Protein AF-A0A1Y2B7P3-F1 (afdb_monomer)

Foldseek 3Di:
DPVVLVVVLVVLCVVVQFDAPLPDDAFFWTKHKWFFLDWDAWDADPVRWIKIWTWTDFPNDPAIEIEIETGNDSVQPDRDRDGLKMKIKGGWHWHDDPNDIYTYDDPPIHMDIWDDDPPDTPPPPDPSVVSRVSNSVVLVCVVVVVDPDDCVRSPRPDQAADALQRPDDAFDWHKYKWFFAAWDDDPPQLKIKTWTALLDAHPFAAQDPCPVPPQCVLCNRRTAIEIEHDCLSVQPVVVVPVPPADHPVPRHGGWIKIKGTWGKHWDAHPVRGIHIHTYAAQADDPPGDHIDMHTDDCPDPSNVSSVVSCVVSQWDDDPPDSGIDRDPPPPPPDDDDPDDPDD

pLDDT: mean 77.3, std 18.5, range [30.27, 98.25]

Nearest PDB structures (foldseek):
  8sh1-assembly1_A  TM=5.732E-01  e=1.413E-20  Homo sapiens
  1xjv-assembly1_A  TM=5.770E-01  e=2.357E-20  Homo sapiens
  3kjo-assembly1_A  TM=5.726E-01  e=6.562E-20  Homo sapiens
  3kjp-assembly1_A  TM=5.692E-01  e=6.946E-20  Homo sapiens
  8sok-assembly1_D  TM=5.633E-01  e=2.428E-19  Homo sapiens

InterPro domains:
  IPR011564 Telomeric single stranded DNA binding POT1/Cdc13 [PF02765] (19-114)
  IPR012340 Nucleic acid-binding, OB-fold [G3DSA:2.40.50.140] (17-146)
  IPR012340 Nucleic acid-binding, OB-fold [G3DSA:2.40.50.140] (158-313)
  IPR012340 Nucleic acid-binding, OB-fold [SSF50249] (17-139)
  IPR028389 Protection of telomeres protein 1 [PTHR14513] (19-314)
  IPR032042 Protection of telomeres protein 1, ssDNA-binding domain [PF16686] (173-312)

Radius of gyration: 24.94 Å; Cα contacts (8 Å, |Δi|>4): 662; chains: 1; bounding box: 88×46×65 Å

Secondary structure (DSSP, 8-state):
--HHHHHHHHHHHHHTT---GGG--TT-EEEEEEEEEEEPPPEE-TTS-EEEEEEEE-TT-SS-EEEEEEESSGGGS-S---TT-EEEEEEEEEEEETTEEEEE--TT-EEEEE-EETTEETTTT-TTHHHHHHHHHHHHHHHTT-S---TTTTS-----B--GGG--STT-EEEEEEEEEEEEE-TTT--EEEEEE-S---SSB----GGG-TTTTTTGGGEEEEEE-GGGG-HHHHHHSSS-PPPGGG--TT-EEEEEEEEEEEEE-TT--EEEEEEE-S--STTPPPPEEEE--TTSHHHHHHHHHHHHTTEEE-TT-S-EEE-----------------

Solvent-accessible surface area (backbone atoms only — not comparable to full-atom values): 19746 Å² total; per-residue (Å²): 113,68,62,68,60,38,52,50,49,51,54,42,28,57,77,66,67,31,51,60,68,68,73,66,55,76,78,38,68,39,25,33,65,32,30,32,61,44,62,51,76,58,44,70,42,97,86,62,32,25,32,35,42,38,29,33,40,50,87,59,42,89,62,72,41,39,32,42,39,58,29,84,46,65,87,77,43,75,80,77,71,58,64,63,36,28,35,39,38,34,49,30,34,27,37,78,54,96,93,36,69,28,36,36,47,42,99,75,37,46,79,47,81,49,62,82,58,90,95,54,60,89,50,81,88,43,89,58,34,65,52,47,49,50,52,43,53,53,53,52,40,47,73,73,61,76,46,82,57,79,60,72,78,75,43,64,78,79,68,46,70,44,57,55,43,66,56,83,61,60,73,43,70,29,26,36,68,32,31,28,69,40,76,44,80,44,84,93,73,70,32,43,36,34,34,28,29,45,61,32,64,40,76,53,55,35,64,69,64,79,89,79,31,95,69,36,75,95,49,47,67,27,29,43,46,34,37,40,26,59,71,76,61,42,53,67,66,50,62,71,42,90,54,92,64,90,47,72,89,71,66,46,66,68,37,34,36,40,39,34,45,29,36,31,33,79,41,62,34,99,87,62,51,69,18,56,34,33,35,32,42,40,61,75,59,103,84,40,72,49,21,49,74,44,82,52,58,81,84,37,71,68,47,50,53,34,51,50,39,34,47,75,71,35,42,46,81,47,94,88,45,103,50,69,46,75,58,85,78,76,80,72,76,83,78,90,84,85,83,88,87,88,132

Mean predicted aligned error: 14.38 Å

Organism: NCBI:txid329046

Sequence (343 aa):
MDTSVIDHFRSLSAVSHTTPIDTLVLNRFYSIFAVVRDDNVRGKSRKGDYMLTMVLLDPTAKVPLGVSMFAKTIERVPEELKAGTVIKLSNLKIQEFNGKLQGLSTFQTTIKQYYFTGSTIDQEGDQDFSLAKHLHSWYTARLSGNLQSDTTLMTKGRRNVWTISQLKSARDCFDLYCQVMCVQQQDGLGGMVLLVSDFTSAAFSNGVSMRDESLLYSVAKDCLRVTIWDDNMDVENMLKTNEGGPTLAQIERGTYLFLRNLFSKDARDADGTATIEASLHSERGEKSMGGRWQILDRDHIEVKKIRRRMEEQGLTINKDSTNLTGSTKNSYKGFNLLNFLKT

Structure (mmCIF, N/CA/C/O backbone):
data_AF-A0A1Y2B7P3-F1
#
_entry.id   AF-A0A1Y2B7P3-F1
#
loop_
_atom_site.group_PDB
_atom_site.id
_atom_site.type_symbol
_atom_site.label_atom_id
_atom_site.label_alt_id
_atom_site.label_comp_id
_atom_site.label_asym_id
_atom_site.label_entity_id
_atom_site.label_seq_id
_atom_site.pdbx_PDB_ins_code
_atom_site.Cartn_x
_atom_site.Cartn_y
_atom_site.Cartn_z
_atom_site.occupancy
_atom_site.B_iso_or_equiv
_atom_site.auth_seq_id
_atom_site.auth_comp_id
_atom_site.auth_asym_id
_atom_site.auth_atom_id
_atom_site.pdbx_PDB_model_num
ATOM 1 N N . MET A 1 1 ? -7.640 -12.524 -23.192 1.00 60.62 1 MET A N 1
ATOM 2 C CA . MET A 1 1 ? -6.687 -11.394 -23.273 1.00 60.62 1 MET A CA 1
ATOM 3 C C . MET A 1 1 ? -6.496 -11.082 -24.739 1.00 60.62 1 MET A C 1
ATOM 5 O O . MET A 1 1 ? -6.429 -12.024 -25.516 1.00 60.62 1 MET A O 1
ATOM 9 N N . ASP A 1 2 ? -6.458 -9.804 -25.101 1.00 77.31 2 ASP A N 1
ATOM 10 C CA . ASP A 1 2 ? -6.209 -9.372 -26.476 1.00 77.31 2 ASP A CA 1
ATOM 11 C C . ASP A 1 2 ? -4.747 -9.667 -26.851 1.00 77.31 2 ASP A C 1
ATOM 13 O O . ASP A 1 2 ? -3.823 -9.113 -26.250 1.00 77.31 2 ASP A O 1
ATOM 17 N N . THR A 1 3 ? -4.534 -10.592 -27.789 1.00 83.06 3 THR A N 1
ATOM 18 C CA . THR A 1 3 ? -3.198 -11.012 -28.235 1.00 83.06 3 THR A CA 1
ATOM 19 C C . THR A 1 3 ? -2.440 -9.865 -28.892 1.00 83.06 3 THR A C 1
ATOM 21 O O . THR A 1 3 ? -1.230 -9.772 -28.716 1.00 83.06 3 THR A O 1
ATOM 24 N N . SER A 1 4 ? -3.142 -8.925 -29.536 1.00 88.25 4 SER A N 1
ATOM 25 C CA . SER A 1 4 ? -2.509 -7.778 -30.196 1.00 88.25 4 SER A CA 1
ATOM 26 C C . SER A 1 4 ? -1.778 -6.862 -29.206 1.00 88.25 4 SER A C 1
ATOM 28 O O . SER A 1 4 ? -0.677 -6.391 -29.487 1.00 88.25 4 SER A O 1
ATOM 30 N N . VAL A 1 5 ? -2.346 -6.669 -28.009 1.00 89.81 5 VAL A N 1
ATOM 31 C CA . VAL A 1 5 ? -1.740 -5.867 -26.937 1.00 89.81 5 VAL A CA 1
ATOM 32 C C . VAL A 1 5 ? -0.484 -6.545 -26.392 1.00 89.81 5 VAL A C 1
ATOM 34 O O . VAL A 1 5 ? 0.530 -5.885 -26.174 1.00 89.81 5 VAL A O 1
ATOM 37 N N . ILE A 1 6 ? -0.535 -7.865 -26.192 1.00 93.00 6 ILE A N 1
ATOM 38 C CA . ILE A 1 6 ? 0.611 -8.648 -25.711 1.00 93.00 6 ILE A CA 1
ATOM 39 C C . ILE A 1 6 ? 1.747 -8.622 -26.735 1.00 93.00 6 ILE A C 1
ATOM 41 O O . ILE A 1 6 ? 2.891 -8.368 -26.362 1.00 93.00 6 ILE A O 1
ATOM 45 N N . ASP A 1 7 ? 1.446 -8.846 -28.012 1.00 94.38 7 ASP A N 1
ATOM 46 C CA . ASP A 1 7 ? 2.454 -8.890 -29.071 1.00 94.38 7 ASP A CA 1
ATOM 47 C C . ASP A 1 7 ? 3.110 -7.520 -29.275 1.00 94.38 7 ASP A C 1
ATOM 49 O O . ASP A 1 7 ? 4.335 -7.421 -29.388 1.00 94.38 7 ASP A O 1
ATOM 53 N N . HIS A 1 8 ? 2.316 -6.445 -29.226 1.00 94.81 8 HIS A N 1
ATOM 54 C CA . HIS A 1 8 ? 2.844 -5.087 -29.286 1.00 94.81 8 HIS A CA 1
ATOM 55 C C . HIS A 1 8 ? 3.743 -4.768 -28.084 1.00 94.81 8 HIS A C 1
ATOM 57 O O . HIS A 1 8 ? 4.851 -4.258 -28.267 1.00 94.81 8 HIS A O 1
ATOM 63 N N . PHE A 1 9 ? 3.325 -5.135 -26.866 1.00 96.06 9 PHE A N 1
ATOM 64 C CA . PHE A 1 9 ? 4.159 -4.991 -25.673 1.00 96.06 9 PHE A CA 1
ATOM 65 C C . PHE A 1 9 ? 5.478 -5.757 -25.810 1.00 96.06 9 PHE A C 1
ATOM 67 O O . PHE A 1 9 ? 6.531 -5.177 -25.571 1.00 96.06 9 PHE A O 1
ATOM 74 N N . ARG A 1 10 ? 5.457 -7.018 -26.266 1.00 96.88 10 ARG A N 1
ATOM 75 C CA . ARG A 1 10 ? 6.685 -7.805 -26.481 1.00 96.88 10 ARG A CA 1
ATOM 76 C C . ARG A 1 10 ? 7.616 -7.160 -27.503 1.00 96.88 10 ARG A C 1
ATOM 78 O O . ARG A 1 10 ? 8.825 -7.134 -27.278 1.00 96.88 10 ARG A O 1
ATOM 85 N N . SER A 1 11 ? 7.068 -6.622 -28.592 1.00 96.06 11 SER A N 1
ATOM 86 C CA . SER A 1 11 ? 7.848 -5.897 -29.598 1.00 96.06 11 SER A CA 1
ATOM 87 C C . SER A 1 11 ? 8.542 -4.676 -28.992 1.00 96.06 11 SER A C 1
ATOM 89 O O . SER A 1 11 ? 9.739 -4.487 -29.196 1.00 96.06 11 SER A O 1
ATOM 91 N N . LEU A 1 12 ? 7.818 -3.865 -28.216 1.00 95.00 12 LEU A N 1
ATOM 92 C CA . LEU A 1 12 ? 8.388 -2.698 -27.538 1.00 95.00 12 LEU A CA 1
ATOM 93 C C . LEU A 1 12 ? 9.412 -3.104 -26.465 1.00 95.00 12 LEU A C 1
ATOM 95 O O . LEU A 1 12 ? 10.483 -2.508 -26.380 1.00 95.00 12 LEU A O 1
ATOM 99 N N . SER A 1 13 ? 9.136 -4.155 -25.687 1.00 95.25 13 SER A N 1
ATOM 100 C CA . SER A 1 13 ? 10.072 -4.687 -24.693 1.00 95.25 13 SER A CA 1
ATOM 101 C C . SER A 1 13 ? 11.387 -5.139 -25.321 1.00 95.25 13 SER A C 1
ATOM 103 O O . SER A 1 13 ? 12.440 -4.868 -24.745 1.00 95.25 13 SER A O 1
ATOM 105 N N . ALA A 1 14 ? 11.348 -5.773 -26.498 1.00 94.50 14 ALA A N 1
ATOM 106 C CA . ALA A 1 14 ? 12.547 -6.186 -27.222 1.00 94.50 14 ALA A CA 1
ATOM 107 C C . ALA A 1 14 ? 13.411 -4.985 -27.642 1.00 94.50 14 ALA A C 1
ATOM 109 O O . ALA A 1 14 ? 14.626 -5.018 -27.444 1.00 94.50 14 ALA A O 1
ATOM 110 N N . VAL A 1 15 ? 12.786 -3.912 -28.145 1.00 93.19 15 VAL A N 1
ATOM 111 C CA . VAL A 1 15 ? 13.470 -2.656 -28.512 1.00 93.19 15 VAL A CA 1
ATOM 112 C C . VAL A 1 15 ? 14.090 -1.980 -27.284 1.00 93.19 15 VAL A C 1
ATOM 114 O O . VAL A 1 15 ? 15.240 -1.559 -27.331 1.00 93.19 15 VAL A O 1
ATOM 117 N N . SER A 1 16 ? 13.376 -1.945 -26.157 1.00 91.06 16 SER A N 1
ATOM 118 C CA . SER A 1 16 ? 13.863 -1.375 -24.889 1.00 91.06 16 SER A CA 1
ATOM 119 C C . SER A 1 16 ? 14.783 -2.308 -24.082 1.00 91.06 16 SER A C 1
ATOM 121 O O . SER A 1 16 ? 15.141 -1.983 -22.943 1.00 91.06 16 SER A O 1
ATOM 123 N N . HIS A 1 17 ? 15.151 -3.473 -24.631 1.00 94.31 17 HIS A N 1
ATOM 124 C CA . HIS A 1 17 ? 15.952 -4.513 -23.972 1.00 94.31 17 HIS A CA 1
ATOM 125 C C . HIS A 1 17 ? 15.423 -4.913 -22.585 1.00 94.31 17 HIS A C 1
ATOM 127 O O . HIS A 1 17 ? 16.167 -5.020 -21.606 1.00 94.31 17 HIS A O 1
ATOM 133 N N . THR A 1 18 ? 14.113 -5.126 -22.495 1.00 96.62 18 THR A N 1
ATOM 134 C CA . THR A 1 18 ? 13.434 -5.565 -21.274 1.00 96.62 18 THR A CA 1
ATOM 135 C C . THR A 1 18 ? 12.709 -6.886 -21.467 1.00 96.62 18 THR A C 1
ATOM 137 O O . THR A 1 18 ? 12.395 -7.300 -22.579 1.00 96.62 18 THR A O 1
ATOM 140 N N . THR A 1 19 ? 12.506 -7.593 -20.363 1.00 98.00 19 THR A N 1
ATOM 141 C CA . THR A 1 19 ? 11.957 -8.945 -20.328 1.00 98.00 19 THR A CA 1
ATOM 142 C C . THR A 1 19 ? 10.530 -8.908 -19.781 1.00 98.00 19 THR A C 1
ATOM 144 O O . THR A 1 19 ? 10.338 -8.421 -18.664 1.00 98.00 19 THR A O 1
ATOM 147 N N . PRO A 1 20 ? 9.533 -9.414 -20.529 1.00 97.94 20 PRO A N 1
ATOM 148 C CA . PRO A 1 20 ? 8.167 -9.574 -20.034 1.00 97.94 20 PRO A CA 1
ATOM 149 C C . PRO A 1 20 ? 8.085 -10.480 -18.800 1.00 97.94 20 PRO A C 1
ATOM 151 O O . PRO A 1 20 ? 8.811 -11.477 -18.713 1.00 97.94 20 PRO A O 1
ATOM 154 N N . ILE A 1 21 ? 7.171 -10.180 -17.873 1.00 97.31 21 ILE A N 1
ATOM 155 C CA . ILE A 1 21 ? 7.029 -10.884 -16.588 1.00 97.31 21 ILE A CA 1
ATOM 156 C C . ILE A 1 21 ? 6.818 -12.392 -16.773 1.00 97.31 21 ILE A C 1
ATOM 158 O O . ILE A 1 21 ? 7.376 -13.187 -16.017 1.00 97.31 21 ILE A O 1
ATOM 162 N N . ASP A 1 22 ? 6.049 -12.810 -17.779 1.00 96.06 22 ASP A N 1
ATOM 163 C CA . ASP A 1 22 ? 5.744 -14.228 -18.004 1.00 96.06 22 ASP A CA 1
ATOM 164 C C . ASP A 1 22 ? 6.920 -15.065 -18.528 1.00 96.06 22 ASP A C 1
ATOM 166 O O . ASP A 1 22 ? 6.854 -16.294 -18.513 1.00 96.06 22 ASP A O 1
ATOM 170 N N . THR A 1 23 ? 7.998 -14.406 -18.956 1.00 97.19 23 THR A N 1
ATOM 171 C CA . THR A 1 23 ? 9.233 -15.048 -19.429 1.00 97.19 23 THR A CA 1
ATOM 172 C C . THR A 1 23 ? 10.345 -15.070 -18.383 1.00 97.19 23 THR A C 1
ATOM 174 O O . THR A 1 23 ? 11.427 -15.599 -18.643 1.00 97.19 23 THR A O 1
ATOM 177 N N . LEU A 1 24 ? 10.107 -14.506 -17.195 1.00 97.50 24 LEU A N 1
ATOM 178 C CA . LEU A 1 24 ? 11.103 -14.473 -16.131 1.00 97.50 24 LEU A CA 1
ATOM 179 C C . LEU A 1 24 ? 11.409 -15.883 -15.618 1.00 97.50 24 LEU A C 1
ATOM 181 O O . LEU A 1 24 ? 10.518 -16.686 -15.345 1.00 97.50 24 LEU A O 1
ATOM 185 N N . VAL A 1 25 ? 12.699 -16.153 -15.428 1.00 96.31 25 VAL A N 1
ATOM 186 C CA . VAL A 1 25 ? 13.208 -17.429 -14.905 1.00 96.31 25 VAL A CA 1
ATOM 187 C C . VAL A 1 25 ? 13.974 -17.190 -13.608 1.00 96.31 25 VAL A C 1
ATOM 189 O O . VAL A 1 25 ? 14.675 -16.186 -13.472 1.00 96.31 25 VAL A O 1
ATOM 192 N N . LEU A 1 26 ? 13.858 -18.133 -12.672 1.00 96.44 26 LEU A N 1
ATOM 193 C CA . LEU A 1 26 ? 14.560 -18.128 -11.390 1.00 96.44 26 LEU A CA 1
ATOM 194 C C . LEU A 1 26 ? 16.077 -17.940 -11.531 1.00 96.44 26 LEU A C 1
ATOM 196 O O . LEU A 1 26 ? 16.705 -18.428 -12.471 1.00 96.44 26 LEU A O 1
ATOM 200 N N . ASN A 1 27 ? 16.663 -17.279 -10.531 1.00 92.75 27 ASN A N 1
ATOM 201 C CA . ASN A 1 27 ? 18.101 -17.074 -10.344 1.00 92.75 27 ASN A CA 1
ATOM 202 C C . ASN A 1 27 ? 18.804 -16.350 -11.500 1.00 92.75 27 ASN A C 1
ATOM 204 O O . ASN A 1 27 ? 19.988 -16.569 -11.753 1.00 92.75 27 ASN A O 1
ATOM 208 N N . ARG A 1 28 ? 18.087 -15.457 -12.186 1.00 96.62 28 ARG A N 1
ATOM 209 C CA . ARG A 1 28 ? 18.627 -14.602 -13.248 1.00 96.62 28 ARG A CA 1
ATOM 210 C C . ARG A 1 28 ? 18.340 -13.132 -12.977 1.00 96.62 28 ARG A C 1
ATOM 212 O O . ARG A 1 28 ? 17.491 -12.795 -12.153 1.00 96.62 28 ARG A O 1
ATOM 219 N N . PHE A 1 29 ? 19.079 -12.277 -13.671 1.00 97.69 29 PHE A N 1
ATOM 220 C CA . PHE A 1 29 ? 18.929 -10.831 -13.613 1.00 97.69 29 PHE A CA 1
ATOM 221 C C . PHE A 1 29 ? 18.252 -10.332 -14.880 1.00 97.69 29 PHE A C 1
ATOM 223 O O . PHE A 1 29 ? 18.626 -10.744 -15.977 1.00 97.69 29 PHE A O 1
ATOM 230 N N . TYR A 1 30 ? 17.280 -9.440 -14.724 1.00 98.12 30 TYR A N 1
ATOM 231 C CA . TYR A 1 30 ? 16.530 -8.889 -15.846 1.00 98.12 30 TYR A CA 1
ATOM 232 C C . TYR A 1 30 ? 16.333 -7.390 -15.708 1.00 98.12 30 TYR A C 1
ATOM 234 O O . TYR A 1 30 ? 16.313 -6.842 -14.605 1.00 98.12 30 TYR A O 1
ATOM 242 N N . SER A 1 31 ? 16.135 -6.742 -16.849 1.00 97.94 31 SER A N 1
ATOM 243 C CA . SER A 1 31 ? 15.510 -5.429 -16.905 1.00 97.94 31 SER A CA 1
ATOM 244 C C . SER A 1 31 ? 14.041 -5.615 -17.254 1.00 97.94 31 SER A C 1
ATOM 246 O O . SER A 1 31 ? 13.736 -6.317 -18.213 1.00 97.94 31 SER A O 1
ATOM 248 N N . ILE A 1 32 ? 13.131 -5.020 -16.491 1.00 98.00 32 ILE A N 1
ATOM 249 C CA . ILE A 1 32 ? 11.686 -5.162 -16.687 1.00 98.00 32 ILE A CA 1
ATOM 250 C C . ILE A 1 32 ? 11.014 -3.793 -16.738 1.00 98.00 32 ILE A C 1
ATOM 252 O O . ILE A 1 32 ? 11.436 -2.860 -16.052 1.00 98.00 32 ILE A O 1
ATOM 256 N N . PHE A 1 33 ? 9.952 -3.703 -17.533 1.00 97.31 33 PHE A N 1
ATOM 257 C CA . PHE A 1 33 ? 9.006 -2.594 -17.537 1.00 97.31 33 PHE A CA 1
ATOM 258 C C . PHE A 1 33 ? 7.683 -3.085 -16.978 1.00 97.31 33 PHE A C 1
ATOM 260 O O . PHE A 1 33 ? 7.152 -4.089 -17.446 1.00 97.31 33 PHE A O 1
ATOM 267 N N . ALA A 1 34 ? 7.156 -2.387 -15.980 1.00 97.00 34 ALA A N 1
ATOM 268 C CA . ALA A 1 34 ? 5.899 -2.771 -15.366 1.00 97.00 34 ALA A CA 1
ATOM 269 C C . ALA A 1 34 ? 5.190 -1.575 -14.737 1.00 97.00 34 ALA A C 1
ATOM 271 O O . ALA A 1 34 ? 5.794 -0.546 -14.433 1.00 97.00 34 ALA A O 1
ATOM 272 N N . VAL A 1 35 ? 3.892 -1.735 -14.517 1.00 94.12 35 VAL A N 1
ATOM 273 C CA . VAL A 1 35 ? 3.061 -0.786 -13.786 1.00 94.12 35 VAL A CA 1
ATOM 274 C C . VAL A 1 35 ? 2.978 -1.209 -12.327 1.00 94.12 35 VAL A C 1
ATOM 276 O O . VAL A 1 35 ? 2.753 -2.383 -12.019 1.00 94.12 35 VAL A O 1
ATOM 279 N N . VAL A 1 36 ? 3.139 -0.248 -11.420 1.00 91.62 36 VAL A N 1
ATOM 280 C CA . VAL A 1 36 ? 2.919 -0.438 -9.987 1.00 91.62 36 VAL A CA 1
ATOM 281 C C . VAL A 1 36 ? 1.426 -0.639 -9.755 1.00 91.62 36 VAL A C 1
ATOM 283 O O . VAL A 1 36 ? 0.619 0.258 -9.987 1.00 91.62 36 VAL A O 1
ATOM 286 N N . ARG A 1 37 ? 1.039 -1.825 -9.294 1.00 86.81 37 ARG A N 1
ATOM 287 C CA . ARG A 1 37 ? -0.346 -2.133 -8.914 1.00 86.81 37 ARG A CA 1
ATOM 288 C C . ARG A 1 37 ? -0.634 -1.719 -7.477 1.00 86.81 37 ARG A C 1
ATOM 290 O O . ARG A 1 37 ? -1.705 -1.200 -7.168 1.00 86.81 37 ARG A O 1
ATOM 297 N N . ASP A 1 38 ? 0.295 -2.058 -6.597 1.00 79.06 38 ASP A N 1
ATOM 298 C CA . ASP A 1 38 ? 0.192 -1.873 -5.158 1.00 79.06 38 ASP A CA 1
ATOM 299 C C . ASP A 1 38 ? 1.599 -1.766 -4.581 1.00 79.06 38 ASP A C 1
ATOM 301 O O . ASP A 1 38 ? 2.525 -2.413 -5.069 1.00 79.06 38 ASP A O 1
ATOM 305 N N . ASP A 1 39 ? 1.754 -0.973 -3.540 1.00 70.06 39 ASP A N 1
ATOM 306 C CA . ASP A 1 39 ? 3.019 -0.716 -2.883 1.00 70.06 39 ASP A CA 1
ATOM 307 C C . ASP A 1 39 ? 2.830 -0.704 -1.364 1.00 70.06 39 ASP A C 1
ATOM 309 O O . ASP A 1 39 ? 1.739 -0.529 -0.804 1.00 70.06 39 ASP A O 1
ATOM 313 N N . ASN A 1 40 ? 3.911 -1.007 -0.670 1.00 65.25 40 ASN A N 1
ATOM 314 C CA . ASN A 1 40 ? 4.064 -0.691 0.734 1.00 65.25 40 ASN A CA 1
ATOM 315 C C . ASN A 1 40 ? 4.875 0.587 0.835 1.00 65.25 40 ASN A C 1
ATOM 317 O O . ASN A 1 40 ? 5.667 0.877 -0.042 1.00 65.25 40 ASN A O 1
ATOM 321 N N . VAL A 1 41 ? 4.701 1.344 1.908 1.00 63.62 41 VAL A N 1
ATOM 322 C CA . VAL A 1 41 ? 5.459 2.583 2.080 1.00 63.62 41 VAL A CA 1
ATOM 323 C C . VAL A 1 41 ? 6.925 2.243 2.390 1.00 63.62 41 VAL A C 1
ATOM 325 O O . VAL A 1 41 ? 7.204 1.241 3.058 1.00 63.62 41 VAL A O 1
ATOM 328 N N . ARG A 1 42 ? 7.862 3.083 1.931 1.00 71.50 42 ARG A N 1
ATOM 329 C CA . ARG A 1 42 ? 9.292 3.028 2.284 1.00 71.50 42 ARG A CA 1
ATOM 330 C C . ARG A 1 42 ? 9.467 2.903 3.802 1.00 71.50 42 ARG A C 1
ATOM 332 O O . ARG A 1 42 ? 8.785 3.580 4.570 1.00 71.50 42 ARG A O 1
ATOM 339 N N . GLY A 1 43 ? 10.337 2.017 4.273 1.00 72.38 43 GLY A N 1
ATOM 340 C CA . GLY A 1 43 ? 10.624 1.826 5.703 1.00 72.38 43 GLY A CA 1
ATOM 341 C C . GLY A 1 43 ? 12.073 1.430 5.947 1.00 72.38 43 GLY A C 1
ATOM 342 O O . GLY A 1 43 ? 12.804 1.195 4.991 1.00 72.38 43 GLY A O 1
ATOM 343 N N . LYS A 1 44 ? 12.497 1.349 7.209 1.00 73.50 44 LYS A N 1
ATOM 344 C CA . LYS A 1 44 ? 13.777 0.732 7.579 1.00 73.50 44 LYS A CA 1
ATOM 345 C C . LYS A 1 44 ? 13.533 -0.711 7.986 1.00 73.50 44 LYS A C 1
ATOM 347 O O . LYS A 1 44 ? 12.689 -0.976 8.826 1.00 73.50 44 LYS A O 1
ATOM 352 N N . SER A 1 45 ? 14.300 -1.623 7.411 1.00 78.00 45 SER A N 1
ATOM 353 C CA . SER A 1 45 ? 14.384 -3.001 7.876 1.00 78.00 45 SER A CA 1
ATOM 354 C C . SER A 1 45 ? 15.152 -3.080 9.199 1.00 78.00 45 SER A C 1
ATOM 356 O O . SER A 1 45 ? 15.967 -2.216 9.526 1.00 78.00 45 SER A O 1
ATOM 358 N N . ARG A 1 46 ? 14.998 -4.198 9.911 1.00 65.69 46 ARG A N 1
ATOM 359 C CA . ARG A 1 46 ? 15.744 -4.512 11.147 1.00 65.69 46 ARG A CA 1
ATOM 360 C C . ARG A 1 46 ? 17.262 -4.444 11.022 1.00 65.69 46 ARG A C 1
ATOM 362 O O . ARG A 1 46 ? 17.950 -4.204 12.006 1.00 65.69 46 ARG A O 1
ATOM 369 N N . LYS A 1 47 ? 17.795 -4.701 9.825 1.00 75.75 47 LYS A N 1
ATOM 370 C CA . LYS A 1 47 ? 19.240 -4.650 9.560 1.00 75.75 47 LYS A CA 1
ATOM 371 C C . LYS A 1 47 ? 19.734 -3.225 9.280 1.00 75.75 47 LYS A C 1
ATOM 373 O O . LYS A 1 47 ? 20.913 -3.045 9.002 1.00 75.75 47 LYS A O 1
ATOM 378 N N . GLY A 1 48 ? 18.847 -2.230 9.350 1.00 75.50 48 GLY A N 1
ATOM 379 C CA . GLY A 1 48 ? 19.135 -0.819 9.106 1.00 75.50 48 GLY A CA 1
ATOM 380 C C . GLY A 1 48 ? 18.992 -0.389 7.644 1.00 75.50 48 GLY A C 1
ATOM 381 O O . GLY A 1 48 ? 18.955 0.810 7.382 1.00 75.50 48 GLY A O 1
ATOM 382 N N . ASP A 1 49 ? 18.865 -1.330 6.701 1.00 83.94 49 ASP A N 1
ATOM 383 C CA . ASP A 1 49 ? 18.647 -1.016 5.286 1.00 83.94 49 ASP A CA 1
ATOM 384 C C . ASP A 1 49 ? 17.235 -0.466 5.070 1.00 83.94 49 ASP A C 1
ATOM 386 O O . ASP A 1 49 ? 16.268 -1.013 5.603 1.00 83.94 49 ASP A O 1
ATOM 390 N N . TYR A 1 50 ? 17.094 0.559 4.238 1.00 84.44 50 TYR A N 1
ATOM 391 C CA . TYR A 1 50 ? 15.801 1.016 3.748 1.00 84.44 50 TYR A CA 1
ATOM 392 C C . TYR A 1 50 ? 15.203 -0.015 2.800 1.00 84.44 50 TYR A C 1
ATOM 394 O O . TYR A 1 50 ? 15.907 -0.587 1.968 1.00 84.44 50 TYR A O 1
ATOM 402 N N . MET A 1 51 ? 13.899 -0.239 2.908 1.00 86.94 51 MET A N 1
ATOM 403 C CA . MET A 1 51 ? 13.178 -1.196 2.090 1.00 86.94 51 MET A CA 1
ATOM 404 C C . MET A 1 51 ? 11.860 -0.651 1.554 1.00 86.94 51 MET A C 1
ATOM 406 O O . MET A 1 51 ? 11.188 0.161 2.189 1.00 86.94 51 MET A O 1
ATOM 410 N N . LEU A 1 52 ? 11.486 -1.156 0.383 1.00 86.50 52 LEU A N 1
ATOM 411 C CA . LEU A 1 52 ? 10.214 -0.903 -0.280 1.00 86.50 52 LEU A CA 1
ATOM 412 C C . LEU A 1 52 ? 9.751 -2.193 -0.936 1.00 86.50 52 LEU A C 1
ATOM 414 O O . LEU A 1 52 ? 10.518 -2.843 -1.642 1.00 86.50 52 LEU A O 1
ATOM 418 N N . THR A 1 53 ? 8.499 -2.571 -0.712 1.00 87.75 53 THR A N 1
ATOM 419 C CA . THR A 1 53 ? 7.905 -3.720 -1.398 1.00 87.75 53 THR A CA 1
ATOM 420 C C . THR A 1 53 ? 6.793 -3.233 -2.303 1.00 87.75 53 THR A C 1
ATOM 422 O O . THR A 1 53 ? 5.978 -2.408 -1.907 1.00 87.75 53 THR A O 1
ATOM 425 N N . MET A 1 54 ? 6.779 -3.723 -3.533 1.00 90.88 54 MET A N 1
ATOM 426 C CA . MET A 1 54 ? 5.822 -3.328 -4.557 1.00 90.88 54 MET A CA 1
ATOM 427 C C . MET A 1 54 ? 5.325 -4.552 -5.309 1.00 90.88 54 MET A C 1
ATOM 429 O O . MET A 1 54 ? 5.963 -5.603 -5.326 1.00 90.88 54 MET A O 1
ATOM 433 N N . VAL A 1 55 ? 4.167 -4.419 -5.930 1.00 91.31 55 VAL A N 1
ATOM 434 C CA . VAL A 1 55 ? 3.557 -5.441 -6.763 1.00 91.31 55 VAL A CA 1
ATOM 435 C C . VAL A 1 55 ? 3.408 -4.880 -8.160 1.00 91.31 55 VAL A C 1
ATOM 437 O O . VAL A 1 55 ? 2.757 -3.855 -8.360 1.00 91.31 55 VAL A O 1
ATOM 440 N N . LEU A 1 56 ? 4.002 -5.575 -9.117 1.00 94.81 56 LEU A N 1
ATOM 441 C CA . LEU A 1 56 ? 4.141 -5.132 -10.490 1.00 94.81 56 LEU A CA 1
ATOM 442 C C . LEU A 1 56 ? 3.290 -5.972 -11.438 1.00 94.81 56 LEU A C 1
ATOM 444 O O . LEU A 1 56 ? 3.087 -7.173 -11.225 1.00 94.81 56 LEU A O 1
ATOM 448 N N . LEU A 1 57 ? 2.808 -5.319 -12.492 1.00 94.19 57 LEU A N 1
ATOM 449 C CA . LEU A 1 57 ? 2.038 -5.925 -13.571 1.00 94.19 57 LEU A CA 1
ATOM 450 C C . LEU A 1 57 ? 2.503 -5.432 -14.939 1.00 94.19 57 LEU A C 1
ATOM 452 O O . LEU A 1 57 ? 2.859 -4.269 -15.106 1.00 94.19 57 LEU A O 1
ATOM 456 N N . ASP A 1 58 ? 2.393 -6.305 -15.931 1.00 95.75 58 ASP A N 1
ATOM 457 C CA . ASP A 1 58 ? 2.497 -5.976 -17.348 1.00 95.75 58 ASP A CA 1
ATOM 458 C C . ASP A 1 58 ? 1.411 -6.751 -18.137 1.00 95.75 58 ASP A C 1
ATOM 460 O O . ASP A 1 58 ? 0.699 -7.575 -17.544 1.00 95.75 58 ASP A O 1
ATOM 464 N N . PRO A 1 59 ? 1.245 -6.515 -19.452 1.00 94.50 59 PRO A N 1
ATOM 465 C CA . PRO A 1 59 ? 0.253 -7.204 -20.278 1.00 94.50 59 PRO A CA 1
ATOM 466 C C . PRO A 1 59 ? 0.382 -8.730 -20.317 1.00 94.50 59 PRO A C 1
ATOM 468 O O . PRO A 1 59 ? -0.598 -9.409 -20.620 1.00 94.50 59 PRO A O 1
ATOM 471 N N . THR A 1 60 ? 1.564 -9.270 -20.019 1.00 94.38 60 THR A N 1
ATOM 472 C CA . THR A 1 60 ? 1.872 -10.706 -20.083 1.00 94.38 60 THR A CA 1
ATOM 473 C C . THR A 1 60 ? 1.645 -11.424 -18.755 1.00 94.38 60 THR A C 1
ATOM 475 O O . THR A 1 60 ? 1.475 -12.644 -18.724 1.00 94.38 60 THR A O 1
ATOM 478 N N . ALA A 1 61 ? 1.611 -10.679 -17.648 1.00 91.69 61 ALA A N 1
ATOM 479 C CA . ALA A 1 61 ? 1.533 -11.221 -16.304 1.00 91.69 61 ALA A CA 1
ATOM 480 C C . ALA A 1 61 ? 0.261 -12.063 -16.086 1.00 91.69 61 ALA A C 1
ATOM 482 O O . ALA A 1 61 ? -0.860 -11.554 -16.047 1.00 91.69 61 ALA A O 1
ATOM 483 N N . LYS A 1 62 ? 0.449 -13.370 -15.864 1.00 88.44 62 LYS A N 1
ATOM 484 C CA . LYS A 1 62 ? -0.604 -14.289 -15.381 1.00 88.44 62 LYS A CA 1
ATOM 485 C C . LYS A 1 62 ? -0.813 -14.199 -13.872 1.00 88.44 62 LYS A C 1
ATOM 487 O O . LYS A 1 62 ? -1.888 -14.510 -13.376 1.00 88.44 62 LYS A O 1
ATOM 492 N N . VAL A 1 63 ? 0.232 -13.801 -13.152 1.00 87.56 63 VAL A N 1
ATOM 493 C CA . VAL A 1 63 ? 0.242 -13.525 -11.715 1.00 87.56 63 VAL A CA 1
ATOM 494 C C . VAL A 1 63 ? 1.083 -12.271 -11.464 1.00 87.56 63 VAL A C 1
ATOM 496 O O . VAL A 1 63 ? 2.068 -12.065 -12.175 1.00 87.56 63 VAL A O 1
ATOM 499 N N . PRO A 1 64 ? 0.726 -11.431 -10.477 1.00 90.38 64 PRO A N 1
ATOM 500 C CA . PRO A 1 64 ? 1.497 -10.235 -10.163 1.00 90.38 64 PRO A CA 1
ATOM 501 C C . PRO A 1 64 ? 2.890 -10.582 -9.640 1.00 90.38 64 PRO A C 1
ATOM 503 O O . PRO A 1 64 ? 3.034 -11.494 -8.821 1.00 90.38 64 PRO A O 1
ATOM 506 N N . LEU A 1 65 ? 3.898 -9.816 -10.054 1.00 94.56 65 LEU A N 1
ATOM 507 C CA . LEU A 1 65 ? 5.265 -9.979 -9.570 1.00 94.56 65 LEU A CA 1
ATOM 508 C C . LEU A 1 65 ? 5.469 -9.126 -8.316 1.00 94.56 65 LEU A C 1
ATOM 510 O O . LEU A 1 65 ? 5.448 -7.898 -8.383 1.00 94.56 65 LEU A O 1
ATOM 514 N N . GLY A 1 66 ? 5.677 -9.767 -7.168 1.00 93.44 66 GLY A N 1
ATOM 515 C CA . GLY A 1 66 ? 6.134 -9.067 -5.968 1.00 93.44 66 GLY A CA 1
ATOM 516 C C . GLY A 1 66 ? 7.606 -8.693 -6.108 1.00 93.44 66 GLY A C 1
ATOM 517 O O . GLY A 1 66 ? 8.413 -9.529 -6.509 1.00 93.44 66 GLY A O 1
ATOM 518 N N . VAL A 1 67 ? 7.966 -7.461 -5.769 1.00 95.62 67 VAL A N 1
ATOM 519 C CA . VAL A 1 67 ? 9.343 -6.967 -5.795 1.00 95.62 67 VAL A CA 1
ATOM 520 C C . VAL A 1 67 ? 9.700 -6.353 -4.451 1.00 95.62 67 VAL A C 1
ATOM 522 O O . VAL A 1 67 ? 8.979 -5.496 -3.947 1.00 95.62 67 VAL A O 1
ATOM 525 N N . SER A 1 68 ? 10.830 -6.777 -3.893 1.00 93.25 68 SER A N 1
ATOM 526 C CA . SER A 1 68 ? 11.417 -6.226 -2.674 1.00 93.25 68 SER A CA 1
ATOM 527 C C . SER A 1 68 ? 12.683 -5.458 -3.025 1.00 93.25 68 SER A C 1
ATOM 529 O O . SER A 1 68 ? 13.650 -6.035 -3.527 1.00 93.25 68 SER A O 1
ATOM 531 N N . MET A 1 69 ? 12.679 -4.158 -2.759 1.00 92.94 69 MET A N 1
ATOM 532 C CA . MET A 1 69 ? 13.846 -3.299 -2.873 1.00 92.94 69 MET A CA 1
ATOM 533 C C . MET A 1 69 ? 14.478 -3.073 -1.505 1.00 92.94 69 MET A C 1
ATOM 535 O O . MET A 1 69 ? 13.766 -2.807 -0.541 1.00 92.94 69 MET A O 1
ATOM 539 N N . PHE A 1 70 ? 15.803 -3.149 -1.448 1.00 91.56 70 PHE A N 1
ATOM 540 C CA . PHE A 1 70 ? 16.634 -2.863 -0.284 1.00 91.56 70 PHE A CA 1
ATOM 541 C C . PHE A 1 70 ? 17.774 -1.927 -0.682 1.00 91.56 70 PHE A C 1
ATOM 543 O O . PHE A 1 70 ? 18.437 -2.151 -1.701 1.00 91.56 70 PHE A O 1
ATOM 550 N N . ALA A 1 71 ? 18.038 -0.906 0.130 1.00 89.12 71 ALA A N 1
ATOM 551 C CA . ALA A 1 71 ? 19.185 -0.028 -0.041 1.00 89.12 71 ALA A CA 1
ATOM 552 C C . ALA A 1 71 ? 19.695 0.533 1.290 1.00 89.12 71 ALA A C 1
ATOM 554 O O . ALA A 1 71 ? 18.933 0.775 2.217 1.00 89.12 71 ALA A O 1
ATOM 555 N N . LYS A 1 72 ? 20.998 0.814 1.358 1.00 86.62 72 LYS A N 1
ATOM 556 C CA . LYS A 1 72 ? 21.625 1.410 2.549 1.00 86.62 72 LYS A CA 1
ATOM 557 C C . LYS A 1 72 ? 21.244 2.871 2.779 1.00 86.62 72 LYS A C 1
ATOM 559 O O . LYS A 1 72 ? 21.328 3.353 3.902 1.00 86.62 72 LYS A O 1
ATOM 564 N N . THR A 1 73 ? 20.871 3.579 1.717 1.00 84.25 73 THR A N 1
ATOM 565 C CA . THR A 1 73 ? 20.492 4.991 1.777 1.00 84.25 73 THR A CA 1
ATOM 566 C C . THR A 1 73 ? 19.075 5.165 1.260 1.00 84.25 73 THR A C 1
ATOM 568 O O . THR A 1 73 ? 18.607 4.398 0.412 1.00 84.25 73 THR A O 1
ATOM 571 N N . ILE A 1 74 ? 18.380 6.147 1.820 1.00 80.56 74 ILE A N 1
ATOM 572 C CA . ILE A 1 74 ? 16.946 6.323 1.626 1.00 80.56 74 ILE A CA 1
ATOM 573 C C . ILE A 1 74 ? 16.618 6.779 0.200 1.00 80.56 74 ILE A C 1
ATOM 575 O O . ILE A 1 74 ? 15.599 6.386 -0.348 1.00 80.56 74 ILE A O 1
ATOM 579 N N . GLU A 1 75 ? 17.537 7.505 -0.438 1.00 83.50 75 GLU A N 1
ATOM 580 C CA . GLU A 1 75 ? 17.416 8.081 -1.783 1.00 83.50 75 GLU A CA 1
ATOM 581 C C . GLU A 1 75 ? 17.458 7.015 -2.887 1.00 83.50 75 GLU A C 1
ATOM 583 O O . GLU A 1 75 ? 17.038 7.252 -4.017 1.00 83.50 75 GLU A O 1
ATOM 588 N N . ARG A 1 76 ? 17.977 5.821 -2.578 1.00 83.81 76 ARG A N 1
ATOM 589 C CA . ARG A 1 76 ? 17.997 4.675 -3.503 1.00 83.81 76 ARG A CA 1
ATOM 590 C C . ARG A 1 76 ? 16.688 3.892 -3.511 1.00 83.81 76 ARG A C 1
ATOM 592 O O . ARG A 1 76 ? 16.534 2.969 -4.311 1.00 83.81 76 ARG A O 1
ATOM 599 N N . VAL A 1 77 ? 15.766 4.241 -2.621 1.00 85.06 77 VAL A N 1
ATOM 600 C CA . VAL A 1 77 ? 14.426 3.677 -2.555 1.00 85.06 77 VAL A CA 1
ATOM 601 C C . VAL A 1 77 ? 13.435 4.789 -2.903 1.00 85.06 77 VAL A C 1
ATOM 603 O O . VAL A 1 77 ? 13.490 5.847 -2.283 1.00 85.06 77 VAL A O 1
ATOM 606 N N . PRO A 1 78 ? 12.529 4.587 -3.875 1.00 81.81 78 PRO A N 1
ATOM 607 C CA . PRO A 1 78 ? 11.501 5.572 -4.198 1.00 81.81 78 PRO A CA 1
ATOM 608 C C . PRO A 1 78 ? 10.737 6.045 -2.957 1.00 81.81 78 PRO A C 1
ATOM 610 O O . PRO A 1 78 ? 10.362 5.230 -2.112 1.00 81.81 78 PRO A O 1
ATOM 613 N N . GLU A 1 79 ? 10.522 7.356 -2.859 1.00 69.12 79 GLU A N 1
ATOM 614 C CA . GLU A 1 79 ? 9.803 7.989 -1.747 1.00 69.12 79 GLU A CA 1
ATOM 615 C C . GLU A 1 79 ? 8.315 7.619 -1.763 1.00 69.12 79 GLU A C 1
ATOM 617 O O . GLU A 1 79 ? 7.787 7.129 -0.766 1.00 69.12 79 GLU A O 1
ATOM 622 N N . GLU A 1 80 ? 7.673 7.745 -2.927 1.00 68.38 80 GLU A N 1
ATOM 623 C CA . GLU A 1 80 ? 6.272 7.387 -3.134 1.00 68.38 80 GLU A CA 1
ATOM 624 C C . GLU A 1 80 ? 6.093 6.698 -4.498 1.00 68.38 80 GLU A C 1
ATOM 626 O O . GLU A 1 80 ? 6.504 7.225 -5.535 1.00 68.38 80 GLU A O 1
ATOM 631 N N . LEU A 1 81 ? 5.455 5.522 -4.517 1.00 76.31 81 LEU A N 1
ATOM 632 C CA . LEU A 1 81 ? 5.051 4.841 -5.748 1.00 76.31 81 LEU A CA 1
ATOM 633 C C . LEU A 1 81 ? 3.538 4.680 -5.790 1.00 76.31 81 LEU A C 1
ATOM 635 O O . LEU A 1 81 ? 2.984 3.682 -5.349 1.00 76.31 81 LEU A O 1
ATOM 639 N N . LYS A 1 82 ? 2.852 5.643 -6.401 1.00 76.19 82 LYS A N 1
ATOM 640 C CA . LYS A 1 82 ? 1.404 5.539 -6.602 1.00 76.19 82 LYS A CA 1
ATOM 641 C C . LYS A 1 82 ? 1.056 4.366 -7.521 1.00 76.19 82 LYS A C 1
ATOM 643 O O . LYS A 1 82 ? 1.749 4.083 -8.501 1.00 76.19 82 LYS A O 1
ATOM 648 N N . ALA A 1 83 ? -0.069 3.714 -7.240 1.00 82.69 83 ALA A N 1
ATOM 649 C CA . ALA A 1 83 ? -0.641 2.743 -8.162 1.00 82.69 83 ALA A CA 1
ATOM 650 C C . ALA A 1 83 ? -0.897 3.402 -9.533 1.00 82.69 83 ALA A C 1
ATOM 652 O O . ALA A 1 83 ? -1.483 4.480 -9.606 1.00 82.69 83 ALA A O 1
ATOM 653 N N . GLY A 1 84 ? -0.478 2.745 -10.612 1.00 85.88 84 GLY A N 1
ATOM 654 C CA . GLY A 1 84 ? -0.511 3.275 -11.977 1.00 85.88 84 GLY A CA 1
ATOM 655 C C . GLY A 1 84 ? 0.789 3.928 -12.450 1.00 85.88 84 GLY A C 1
ATOM 656 O O . GLY A 1 84 ? 0.933 4.146 -13.654 1.00 85.88 84 GLY A O 1
ATOM 657 N N . THR A 1 85 ? 1.750 4.185 -11.555 1.00 89.19 85 THR A N 1
ATOM 658 C CA . THR A 1 85 ? 3.100 4.616 -11.945 1.00 89.19 85 THR A CA 1
ATOM 659 C C . THR A 1 85 ? 3.773 3.518 -12.758 1.00 89.19 85 THR A C 1
ATOM 661 O O . THR A 1 85 ? 3.763 2.349 -12.366 1.00 89.19 85 THR A O 1
ATOM 664 N N . VAL A 1 86 ? 4.376 3.884 -13.888 1.00 93.69 86 VAL A N 1
ATOM 665 C CA . VAL A 1 86 ? 5.159 2.948 -14.697 1.00 93.69 86 VAL A CA 1
ATOM 666 C C . VAL A 1 86 ? 6.612 3.039 -14.268 1.00 93.69 86 VAL A C 1
ATOM 668 O O . VAL A 1 86 ? 7.161 4.132 -14.135 1.00 93.69 86 VAL A O 1
ATOM 671 N N . ILE A 1 87 ? 7.248 1.891 -14.066 1.00 94.69 87 ILE A N 1
ATOM 672 C CA . ILE A 1 87 ? 8.652 1.817 -13.685 1.00 94.69 87 ILE A CA 1
ATOM 673 C C . ILE A 1 87 ? 9.439 0.910 -14.628 1.00 94.69 87 ILE A C 1
ATOM 675 O O . ILE A 1 87 ? 8.941 -0.113 -15.105 1.00 94.69 87 ILE A O 1
ATOM 679 N N . LYS A 1 88 ? 10.703 1.274 -14.843 1.00 95.81 88 LYS A N 1
ATOM 680 C CA . LYS A 1 88 ? 11.745 0.388 -15.358 1.00 95.81 88 LYS A CA 1
ATOM 681 C C . LYS A 1 88 ? 12.636 -0.023 -14.200 1.00 95.81 88 LYS A C 1
ATOM 683 O O . LYS A 1 88 ? 13.256 0.838 -13.578 1.00 95.81 88 LYS A O 1
ATOM 688 N N . LEU A 1 89 ? 12.736 -1.318 -13.937 1.00 96.62 89 LEU A N 1
ATOM 689 C CA . LEU A 1 89 ? 13.734 -1.871 -13.025 1.00 96.62 89 LEU A CA 1
ATOM 690 C C . LEU A 1 89 ? 14.811 -2.538 -13.861 1.00 96.62 89 LEU A C 1
ATOM 692 O O . LEU A 1 89 ? 14.502 -3.469 -14.594 1.00 96.62 89 LEU A O 1
ATOM 696 N N . SER A 1 90 ? 16.055 -2.079 -13.764 1.00 97.06 90 SER A N 1
ATOM 697 C CA . SER A 1 90 ? 17.179 -2.706 -14.468 1.00 97.06 90 SER A CA 1
ATOM 698 C C . SER A 1 90 ? 17.987 -3.561 -13.507 1.00 97.06 90 SER A C 1
ATOM 700 O O . SER A 1 90 ? 18.185 -3.170 -12.359 1.00 97.06 90 SER A O 1
ATOM 702 N N . ASN A 1 91 ? 18.478 -4.706 -13.983 1.00 97.06 91 ASN A N 1
ATOM 703 C CA . ASN A 1 91 ? 19.296 -5.633 -13.199 1.00 97.06 91 ASN A CA 1
ATOM 704 C C . ASN A 1 91 ? 18.611 -6.113 -11.899 1.00 97.06 91 ASN A C 1
ATOM 706 O O . ASN A 1 91 ? 19.191 -6.117 -10.809 1.00 97.06 91 ASN A O 1
ATOM 710 N N . LEU A 1 92 ? 17.334 -6.473 -12.011 1.00 97.88 92 LEU A N 1
ATOM 711 C CA . LEU A 1 92 ? 16.523 -7.051 -10.947 1.00 97.88 92 LEU A CA 1
ATOM 712 C C . LEU A 1 92 ? 16.778 -8.559 -10.870 1.00 97.88 92 LEU A C 1
ATOM 714 O O . LEU A 1 92 ? 16.604 -9.261 -11.867 1.00 97.88 92 LEU A O 1
ATOM 718 N N . LYS A 1 93 ? 17.151 -9.070 -9.693 1.00 98.12 93 LYS A N 1
ATOM 719 C CA . LYS A 1 93 ? 17.319 -10.512 -9.483 1.00 98.12 93 LYS A CA 1
ATOM 720 C C . LYS A 1 93 ? 15.953 -11.165 -9.307 1.00 98.12 93 LYS A C 1
ATOM 722 O O . LYS A 1 93 ? 15.165 -10.714 -8.484 1.00 98.12 93 LYS A O 1
ATOM 727 N N . ILE A 1 94 ? 15.692 -12.255 -10.016 1.00 98.25 94 ILE A N 1
ATOM 728 C CA . ILE A 1 94 ? 14.487 -13.066 -9.826 1.00 98.25 94 ILE A CA 1
ATOM 729 C C . ILE A 1 94 ? 14.821 -14.267 -8.950 1.00 98.25 94 ILE A C 1
ATOM 731 O O . ILE A 1 94 ? 15.782 -14.991 -9.207 1.00 98.25 94 ILE A O 1
ATOM 735 N N . GLN A 1 95 ? 14.025 -14.477 -7.910 1.00 96.94 95 GLN A N 1
ATOM 736 C CA . GLN A 1 95 ? 14.164 -15.568 -6.953 1.00 96.94 95 GLN A CA 1
ATOM 737 C C . GLN A 1 95 ? 12.802 -16.178 -6.619 1.00 96.94 95 GLN A C 1
ATOM 739 O O . GLN A 1 95 ? 11.764 -15.702 -7.080 1.00 96.94 95 GLN A O 1
ATOM 744 N N . GLU A 1 96 ? 12.813 -17.227 -5.807 1.00 94.12 96 GLU A N 1
ATOM 745 C CA . GLU A 1 96 ? 11.605 -17.849 -5.282 1.00 94.12 96 GLU A CA 1
ATOM 746 C C . GLU A 1 96 ? 11.375 -17.423 -3.830 1.00 94.12 96 GLU A C 1
ATOM 748 O O . GLU A 1 96 ? 12.295 -17.436 -3.013 1.00 94.12 96 GLU A O 1
ATOM 753 N N . PHE A 1 97 ? 10.135 -17.067 -3.500 1.00 88.44 97 PHE A N 1
ATOM 754 C CA . PHE A 1 97 ? 9.694 -16.817 -2.135 1.00 88.44 97 PHE A CA 1
ATOM 755 C C . PHE A 1 97 ? 8.305 -17.422 -1.931 1.00 88.44 97 PHE A C 1
ATOM 757 O O . PHE A 1 97 ? 7.360 -17.075 -2.641 1.00 88.44 97 PHE A O 1
ATOM 764 N N . ASN A 1 98 ? 8.174 -18.341 -0.969 1.00 87.00 98 ASN A N 1
ATOM 765 C CA . ASN A 1 98 ? 6.935 -19.081 -0.690 1.00 87.00 98 ASN A CA 1
ATOM 766 C C . ASN A 1 98 ? 6.300 -19.714 -1.946 1.00 87.00 98 ASN A C 1
ATOM 768 O O . ASN A 1 98 ? 5.094 -19.584 -2.171 1.00 87.00 98 ASN A O 1
ATOM 772 N N . GLY A 1 99 ? 7.110 -20.361 -2.789 1.00 86.44 99 GLY A N 1
ATOM 773 C CA . GLY A 1 99 ? 6.621 -21.035 -3.996 1.00 86.44 99 GLY A CA 1
ATOM 774 C C . GLY A 1 99 ? 6.269 -20.101 -5.160 1.00 86.44 99 GLY A C 1
ATOM 775 O O . GLY A 1 99 ? 5.633 -20.534 -6.118 1.00 86.44 99 GLY A O 1
ATOM 776 N N . LYS A 1 100 ? 6.593 -18.802 -5.070 1.00 90.56 100 LYS A N 1
ATOM 777 C CA . LYS A 1 100 ? 6.256 -17.793 -6.087 1.00 90.56 100 LYS A CA 1
ATOM 778 C C . LYS A 1 100 ? 7.491 -17.028 -6.545 1.00 90.56 100 LYS A C 1
ATOM 780 O O . LYS A 1 100 ? 8.392 -16.765 -5.750 1.00 90.56 100 LYS A O 1
ATOM 785 N N . LEU A 1 101 ? 7.496 -16.622 -7.816 1.00 94.81 101 LEU A N 1
ATOM 786 C CA . LEU A 1 101 ? 8.509 -15.712 -8.349 1.00 94.81 101 LEU A CA 1
ATOM 787 C C . LEU A 1 101 ? 8.438 -14.359 -7.634 1.00 94.81 101 LEU A C 1
ATOM 789 O O . LEU A 1 101 ? 7.364 -13.776 -7.477 1.00 94.81 101 LEU A O 1
ATOM 793 N N . GLN A 1 102 ? 9.601 -13.858 -7.235 1.00 96.25 102 GLN A N 1
ATOM 794 C CA . GLN A 1 102 ? 9.776 -12.564 -6.595 1.00 96.25 102 GLN A CA 1
ATOM 795 C C . GLN A 1 102 ? 10.996 -11.857 -7.189 1.00 96.25 102 GLN A C 1
ATOM 797 O O . GLN A 1 102 ? 12.044 -12.471 -7.392 1.00 96.25 102 GLN A O 1
ATOM 802 N N . GLY A 1 103 ? 10.874 -10.556 -7.437 1.00 97.56 103 GLY A N 1
ATOM 803 C CA . GLY A 1 103 ? 12.014 -9.694 -7.725 1.00 97.56 103 GLY A CA 1
ATOM 804 C C . GLY A 1 103 ? 12.696 -9.225 -6.443 1.00 97.56 103 GLY A C 1
ATOM 805 O O . GLY A 1 103 ? 12.039 -8.802 -5.495 1.00 97.56 103 GLY A O 1
ATOM 806 N N . LEU A 1 104 ? 14.019 -9.260 -6.418 1.00 96.69 104 LEU A N 1
ATOM 807 C CA . LEU A 1 104 ? 14.841 -8.752 -5.330 1.00 96.69 104 LEU A CA 1
ATOM 808 C C . LEU A 1 104 ? 15.845 -7.751 -5.899 1.00 96.69 104 LEU A C 1
ATOM 810 O O . LEU A 1 104 ? 16.602 -8.080 -6.819 1.00 96.69 104 LEU A O 1
ATOM 814 N N . SER A 1 105 ? 15.867 -6.531 -5.360 1.00 95.06 105 SER A N 1
ATOM 815 C CA . SER A 1 105 ? 16.893 -5.569 -5.755 1.00 95.06 105 SER A CA 1
ATOM 816 C C . SER A 1 105 ? 18.263 -5.978 -5.225 1.00 95.06 105 SER A C 1
ATOM 818 O O . SER A 1 105 ? 18.414 -6.574 -4.160 1.00 95.06 105 SER A O 1
ATOM 820 N N . THR A 1 106 ? 19.287 -5.592 -5.966 1.00 92.19 106 THR A N 1
ATOM 821 C CA . THR A 1 106 ? 20.685 -5.666 -5.558 1.00 92.19 106 THR A CA 1
ATOM 822 C C . THR A 1 106 ? 21.296 -4.270 -5.586 1.00 92.19 106 THR A C 1
ATOM 824 O O . THR A 1 106 ? 20.656 -3.306 -6.002 1.00 92.19 106 THR A O 1
ATOM 827 N N . PHE A 1 107 ? 22.561 -4.144 -5.187 1.00 88.88 107 PHE A N 1
ATOM 828 C CA . PHE A 1 107 ? 23.277 -2.867 -5.250 1.00 88.88 107 PHE A CA 1
ATOM 829 C C . PHE A 1 107 ? 23.420 -2.302 -6.675 1.00 88.88 107 PHE A C 1
ATOM 831 O O . PHE A 1 107 ? 23.699 -1.113 -6.823 1.00 88.88 107 PHE A O 1
ATOM 838 N N . GLN A 1 108 ? 23.258 -3.150 -7.697 1.00 93.06 108 GLN A N 1
ATOM 839 C CA . GLN A 1 108 ? 23.320 -2.786 -9.112 1.00 93.06 108 GLN A CA 1
ATOM 840 C C . GLN A 1 108 ? 21.937 -2.520 -9.717 1.00 93.06 108 GLN A C 1
ATOM 842 O O . GLN A 1 108 ? 21.851 -2.130 -10.881 1.00 93.06 108 GLN A O 1
ATOM 847 N N . THR A 1 109 ? 20.858 -2.776 -8.971 1.00 95.25 109 THR A N 1
ATOM 848 C CA . THR A 1 109 ? 19.506 -2.544 -9.469 1.00 95.25 109 THR A CA 1
ATOM 849 C C . THR A 1 109 ? 19.245 -1.047 -9.540 1.00 95.25 109 THR A C 1
ATOM 851 O O . THR A 1 109 ? 19.426 -0.336 -8.553 1.00 95.25 109 THR A O 1
ATOM 854 N N . THR A 1 110 ? 18.796 -0.574 -10.698 1.00 93.62 110 THR A N 1
ATOM 855 C CA . THR A 1 110 ? 18.372 0.817 -10.887 1.00 93.62 110 THR A CA 1
ATOM 856 C C . THR A 1 110 ? 16.878 0.874 -11.146 1.00 93.62 110 THR A C 1
ATOM 858 O O . THR A 1 110 ? 16.299 -0.053 -11.717 1.00 93.62 110 THR A O 1
ATOM 861 N N . ILE A 1 111 ? 16.252 1.967 -10.718 1.00 92.50 111 ILE A N 1
ATOM 862 C CA . ILE A 1 111 ? 14.846 2.244 -10.984 1.00 92.50 111 ILE A CA 1
ATOM 863 C C . ILE A 1 111 ? 14.717 3.554 -11.752 1.00 92.50 111 ILE A C 1
ATOM 865 O O . ILE A 1 111 ? 15.346 4.552 -11.405 1.00 92.50 111 ILE A O 1
ATOM 869 N N . LYS A 1 112 ? 13.883 3.545 -12.789 1.00 92.06 112 LYS A N 1
ATOM 870 C CA . LYS A 1 112 ? 13.440 4.743 -13.499 1.00 92.06 112 LYS A CA 1
ATOM 871 C C . LYS A 1 112 ? 11.920 4.801 -13.464 1.00 92.06 112 LYS A C 1
ATOM 873 O O . LYS A 1 112 ? 11.271 3.782 -13.682 1.00 92.06 112 LYS A O 1
ATOM 878 N N . GLN A 1 113 ? 11.374 5.969 -13.151 1.00 90.56 113 GLN A N 1
ATOM 879 C CA . GLN A 1 113 ? 9.946 6.174 -12.919 1.00 90.56 113 GLN A CA 1
ATOM 880 C C . GLN A 1 113 ? 9.376 7.089 -14.001 1.00 90.56 113 GLN A C 1
ATOM 882 O O . GLN A 1 113 ? 10.018 8.069 -14.376 1.00 90.56 113 GLN A O 1
ATOM 887 N N . TYR A 1 114 ? 8.175 6.765 -14.474 1.00 89.69 114 TYR A N 1
ATOM 888 C CA . TYR A 1 114 ? 7.433 7.547 -15.453 1.00 89.69 114 TYR A CA 1
ATOM 889 C C . TYR A 1 114 ? 6.075 7.910 -14.859 1.00 89.69 114 TYR A C 1
ATOM 891 O O . TYR A 1 114 ? 5.247 7.035 -14.576 1.00 89.69 114 TYR A O 1
ATOM 899 N N . TYR A 1 115 ? 5.866 9.210 -14.667 1.00 82.06 115 TYR A N 1
ATOM 900 C CA . TYR A 1 115 ? 4.625 9.765 -14.147 1.00 82.06 115 TYR A CA 1
ATOM 901 C C . TYR A 1 115 ? 3.740 10.246 -15.295 1.00 82.06 115 TYR A C 1
ATOM 903 O O . TYR A 1 115 ? 4.205 10.873 -16.245 1.00 82.06 115 TYR A O 1
ATOM 911 N N . PHE A 1 116 ? 2.451 9.942 -15.181 1.00 78.62 116 PHE A N 1
ATOM 912 C CA . PHE A 1 116 ? 1.419 10.351 -16.124 1.00 78.62 116 PHE A CA 1
ATOM 913 C C . PHE A 1 116 ? 0.349 11.106 -15.328 1.00 78.62 116 PHE A C 1
ATOM 915 O O . PHE A 1 116 ? -0.551 10.496 -14.747 1.00 78.62 116 PHE A O 1
ATOM 922 N N . THR A 1 117 ? 0.492 12.430 -15.219 1.00 66.00 117 THR A N 1
ATOM 923 C CA . THR A 1 117 ? -0.410 13.308 -14.457 1.00 66.00 117 THR A CA 1
ATOM 924 C C . THR A 1 117 ? -1.114 14.288 -15.397 1.00 66.00 117 THR A C 1
ATOM 926 O O . THR A 1 117 ? -0.552 15.279 -15.856 1.00 66.00 117 THR A O 1
ATOM 929 N N . GLY A 1 118 ? -2.394 14.033 -15.682 1.00 64.88 118 GLY A N 1
ATOM 930 C CA . GLY A 1 118 ? -3.193 14.912 -16.543 1.00 64.88 118 GLY A CA 1
ATOM 931 C C . GLY A 1 118 ? -2.654 14.983 -17.977 1.00 64.88 118 GLY A C 1
ATOM 932 O O . GLY A 1 118 ? -2.485 13.952 -18.623 1.00 64.88 118 GLY A O 1
ATOM 933 N N . SER A 1 119 ? -2.430 16.200 -18.484 1.00 50.72 119 SER A N 1
ATOM 934 C CA . SER A 1 119 ? -1.929 16.476 -19.841 1.00 50.72 119 SER A CA 1
ATOM 935 C C . SER A 1 119 ? -0.406 16.610 -19.938 1.00 50.72 119 SER A C 1
ATOM 937 O O . SER A 1 119 ? 0.106 16.794 -21.039 1.00 50.72 119 SER A O 1
ATOM 939 N N . THR A 1 120 ? 0.313 16.562 -18.816 1.00 52.16 120 THR A N 1
ATOM 940 C CA . THR A 1 120 ? 1.761 16.788 -18.775 1.00 52.16 120 THR A CA 1
ATOM 941 C C . THR A 1 120 ? 2.466 15.458 -18.557 1.00 52.16 120 THR A C 1
ATOM 943 O O . THR A 1 120 ? 2.091 14.684 -17.674 1.00 52.16 120 THR A O 1
ATOM 946 N N . ILE A 1 121 ? 3.463 15.166 -19.391 1.00 58.22 121 ILE A N 1
ATOM 947 C CA . ILE A 1 121 ? 4.210 13.914 -19.330 1.00 58.22 121 ILE A CA 1
ATOM 948 C C . ILE A 1 121 ? 5.697 14.241 -19.208 1.00 58.22 121 ILE A C 1
ATOM 950 O O . ILE A 1 121 ? 6.285 14.814 -20.121 1.00 58.22 121 ILE A O 1
ATOM 954 N N . ASP A 1 122 ? 6.307 13.882 -18.079 1.00 58.59 122 ASP A N 1
ATOM 955 C CA . ASP A 1 122 ? 7.600 14.446 -17.662 1.00 58.59 122 ASP A CA 1
ATOM 956 C C . ASP A 1 122 ? 8.824 14.005 -18.494 1.00 58.59 122 ASP A C 1
ATOM 958 O O . ASP A 1 122 ? 9.929 14.468 -18.225 1.00 58.59 122 ASP A O 1
ATOM 962 N N . GLN A 1 123 ? 8.697 13.119 -19.494 1.00 66.19 123 GLN A N 1
ATOM 963 C CA . GLN A 1 123 ? 9.857 12.542 -20.205 1.00 66.19 123 GLN A CA 1
ATOM 964 C C . GLN A 1 123 ? 9.589 12.162 -21.680 1.00 66.19 123 GLN A C 1
ATOM 966 O O . GLN A 1 123 ? 10.078 11.133 -22.144 1.00 66.19 123 GLN A O 1
ATOM 971 N N . GLU A 1 124 ? 8.844 12.969 -22.450 1.00 62.16 124 GLU A N 1
ATOM 972 C CA . GLU A 1 124 ? 8.492 12.636 -23.853 1.00 62.16 124 GLU A CA 1
ATOM 973 C C . GLU A 1 124 ? 9.693 12.387 -24.798 1.00 62.16 124 GLU A C 1
ATOM 975 O O . GLU A 1 124 ? 9.531 11.738 -25.829 1.00 62.16 124 GLU A O 1
ATOM 980 N N . GLY A 1 125 ? 10.899 12.854 -24.452 1.00 67.12 125 GLY A N 1
ATOM 981 C CA . GLY A 1 125 ? 12.126 12.653 -25.240 1.00 67.12 125 GLY A CA 1
ATOM 982 C C . GLY A 1 125 ? 12.909 11.366 -24.944 1.00 67.12 125 GLY A C 1
ATOM 983 O O . GLY A 1 125 ? 13.967 11.150 -25.530 1.00 67.12 125 GLY A O 1
ATOM 984 N N . ASP A 1 126 ? 12.444 10.528 -24.018 1.00 80.94 126 ASP A N 1
ATOM 985 C CA . ASP A 1 126 ? 13.119 9.281 -23.662 1.00 80.94 126 ASP A CA 1
ATOM 986 C C . ASP A 1 126 ? 12.844 8.167 -24.687 1.00 80.94 126 ASP A C 1
ATOM 988 O O . ASP A 1 126 ? 11.705 7.945 -25.093 1.00 80.94 126 ASP A O 1
ATOM 992 N N . GLN A 1 127 ? 13.870 7.403 -25.065 1.00 84.62 127 GLN A N 1
ATOM 993 C CA . GLN A 1 127 ? 13.729 6.237 -25.950 1.00 84.62 127 GLN A CA 1
ATOM 994 C C . GLN A 1 127 ? 12.729 5.202 -25.406 1.00 84.62 127 GLN A C 1
ATOM 996 O O . GLN A 1 127 ? 12.026 4.535 -26.164 1.00 84.62 127 GLN A O 1
ATOM 1001 N N . ASP A 1 128 ? 12.634 5.100 -24.080 1.00 88.31 128 ASP A N 1
ATOM 1002 C CA . ASP A 1 128 ? 11.747 4.173 -23.384 1.00 88.31 128 ASP A CA 1
ATOM 1003 C C . ASP A 1 128 ? 10.311 4.712 -23.225 1.00 88.31 128 ASP A C 1
ATOM 1005 O O . ASP A 1 128 ? 9.416 4.007 -22.744 1.00 88.31 128 ASP A O 1
ATOM 1009 N N . PHE A 1 129 ? 10.066 5.958 -23.641 1.00 88.50 12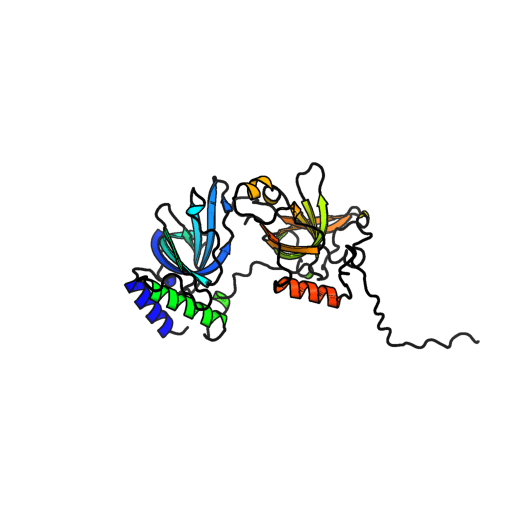9 PHE A N 1
ATOM 1010 C CA . PHE A 1 129 ? 8.798 6.642 -23.430 1.00 88.50 129 PHE A CA 1
ATOM 1011 C C . PHE A 1 129 ? 7.617 5.928 -24.094 1.00 88.50 129 PHE A C 1
ATOM 1013 O O . PHE A 1 129 ? 6.540 5.815 -23.507 1.00 88.50 129 PHE A O 1
ATOM 1020 N N . SER A 1 130 ? 7.820 5.405 -25.305 1.00 89.75 130 SER A N 1
ATOM 1021 C CA . SER A 1 130 ? 6.785 4.691 -26.064 1.00 89.75 130 SER A CA 1
ATOM 1022 C C . SER A 1 130 ? 6.254 3.468 -25.307 1.00 89.75 130 SER A C 1
ATOM 1024 O O . SER A 1 130 ? 5.039 3.283 -25.192 1.00 89.75 130 SER A O 1
ATOM 1026 N N . LEU A 1 131 ? 7.157 2.682 -24.715 1.00 93.69 131 LEU A N 1
ATOM 1027 C CA . LEU A 1 131 ? 6.830 1.521 -23.895 1.00 93.69 131 LEU A CA 1
ATOM 1028 C C . LEU A 1 131 ? 6.143 1.931 -22.592 1.00 93.69 131 LEU A C 1
ATOM 1030 O O . LEU A 1 131 ? 5.130 1.335 -22.216 1.00 93.69 131 LEU A O 1
ATOM 1034 N N . ALA A 1 132 ? 6.637 2.980 -21.931 1.00 93.19 132 ALA A N 1
ATOM 1035 C CA . ALA A 1 132 ? 6.015 3.476 -20.712 1.00 93.19 132 ALA A CA 1
ATOM 1036 C C . ALA A 1 132 ? 4.582 3.977 -20.958 1.00 93.19 132 ALA A C 1
ATOM 1038 O O . ALA A 1 132 ? 3.660 3.624 -20.221 1.00 93.19 132 ALA A O 1
ATOM 1039 N N . LYS A 1 133 ? 4.374 4.738 -22.039 1.00 91.56 133 LYS A N 1
ATOM 1040 C CA . LYS A 1 133 ? 3.059 5.234 -22.459 1.00 91.56 133 LYS A CA 1
ATOM 1041 C C . LYS A 1 133 ? 2.111 4.087 -22.792 1.00 91.56 133 LYS A C 1
ATOM 1043 O O . LYS A 1 133 ? 0.971 4.095 -22.330 1.00 91.56 133 LYS A O 1
ATOM 1048 N N . HIS A 1 134 ? 2.583 3.081 -23.531 1.00 93.19 134 HIS A N 1
ATOM 1049 C CA . HIS A 1 134 ? 1.793 1.892 -23.843 1.00 93.19 134 HIS A CA 1
ATOM 1050 C C . HIS A 1 134 ? 1.320 1.170 -22.571 1.00 93.19 134 HIS A C 1
ATOM 1052 O O . HIS A 1 134 ? 0.130 0.882 -22.434 1.00 93.19 134 HIS A O 1
ATOM 1058 N N . LEU A 1 135 ? 2.224 0.942 -21.611 1.00 93.94 135 LEU A N 1
ATOM 1059 C CA . LEU A 1 135 ? 1.893 0.319 -20.327 1.00 93.94 135 LEU A CA 1
ATOM 1060 C C . LEU A 1 135 ? 0.872 1.125 -19.524 1.00 93.94 135 LEU A C 1
ATOM 1062 O O . LEU A 1 135 ? -0.078 0.552 -18.987 1.00 93.94 135 LEU A O 1
ATOM 1066 N N . HIS A 1 136 ? 1.043 2.445 -19.461 1.00 91.81 136 HIS A N 1
ATOM 1067 C CA . HIS A 1 136 ? 0.103 3.315 -18.766 1.00 91.81 136 HIS A CA 1
ATOM 1068 C C . HIS A 1 136 ? -1.292 3.271 -19.411 1.00 91.81 136 HIS A C 1
ATOM 1070 O O . HIS A 1 136 ? -2.289 3.073 -18.716 1.00 91.81 136 HIS A O 1
ATOM 1076 N N . SER A 1 137 ? -1.378 3.384 -20.743 1.00 90.75 137 SER A N 1
ATOM 1077 C CA . SER A 1 137 ? -2.650 3.293 -21.475 1.00 90.75 137 SER A CA 1
ATOM 1078 C C . SER A 1 137 ? -3.338 1.943 -21.274 1.00 90.75 137 SER A C 1
ATOM 1080 O O . SER A 1 137 ? -4.542 1.903 -21.017 1.00 90.75 137 SER A O 1
ATOM 1082 N N . TRP A 1 138 ? -2.580 0.845 -21.334 1.00 91.50 138 TRP A N 1
ATOM 1083 C CA . TRP A 1 138 ? -3.091 -0.495 -21.055 1.00 91.50 138 TRP A CA 1
ATOM 1084 C C . TRP A 1 138 ? -3.667 -0.605 -19.638 1.00 91.50 138 TRP A C 1
ATOM 1086 O O . TRP A 1 138 ? -4.792 -1.078 -19.464 1.00 91.50 138 TRP A O 1
ATOM 1096 N N . TYR A 1 139 ? -2.931 -0.137 -18.628 1.00 90.06 139 TYR A N 1
ATOM 1097 C CA . TYR A 1 139 ? -3.361 -0.208 -17.233 1.00 90.06 139 TYR A CA 1
ATOM 1098 C C . TYR A 1 139 ? -4.632 0.612 -16.979 1.00 90.06 139 TYR A C 1
ATOM 1100 O O . TYR A 1 139 ? -5.582 0.108 -16.377 1.00 90.06 139 TYR A O 1
ATOM 1108 N N . THR A 1 140 ? -4.698 1.837 -17.506 1.00 86.38 140 THR A N 1
ATOM 1109 C CA . THR A 1 140 ? -5.868 2.719 -17.386 1.00 86.38 140 THR A CA 1
ATOM 1110 C C . THR A 1 140 ? -7.096 2.135 -18.090 1.00 86.38 140 THR A C 1
ATOM 1112 O O . THR A 1 140 ? -8.169 2.084 -17.490 1.00 86.38 140 THR A O 1
ATOM 1115 N N . ALA A 1 141 ? -6.948 1.612 -19.313 1.00 85.44 141 ALA A N 1
ATOM 1116 C CA . ALA A 1 141 ? -8.043 0.953 -20.032 1.00 85.44 141 ALA A CA 1
ATOM 1117 C C . ALA A 1 141 ? -8.549 -0.306 -19.306 1.00 85.44 141 ALA A C 1
ATOM 1119 O O . ALA A 1 141 ? -9.728 -0.663 -19.389 1.00 85.44 141 ALA A O 1
ATOM 1120 N N . ARG A 1 142 ? -7.664 -0.983 -18.565 1.00 82.88 142 ARG A N 1
ATOM 1121 C CA . ARG A 1 142 ? -8.030 -2.143 -17.754 1.00 82.88 142 ARG A CA 1
ATOM 1122 C C . ARG A 1 142 ? -8.753 -1.747 -16.467 1.00 82.88 142 ARG A C 1
ATOM 1124 O O . ARG A 1 142 ? -9.692 -2.436 -16.080 1.00 82.88 142 ARG A O 1
ATOM 1131 N N . LEU A 1 143 ? -8.375 -0.632 -15.837 1.00 78.62 143 LEU A N 1
ATOM 1132 C CA . LEU A 1 143 ? -9.092 -0.076 -14.681 1.00 78.62 143 LEU A CA 1
ATOM 1133 C C . LEU A 1 143 ? -10.490 0.442 -15.041 1.00 78.62 143 LEU A C 1
ATOM 1135 O O . LEU A 1 143 ? -11.408 0.293 -14.240 1.00 78.62 143 LEU A O 1
ATOM 1139 N N . SER A 1 144 ? -10.669 1.019 -16.233 1.00 77.25 144 SER A N 1
ATOM 1140 C CA . SER A 1 144 ? -11.968 1.534 -16.686 1.00 77.25 144 SER A CA 1
ATOM 1141 C C . SER A 1 144 ? -12.950 0.446 -17.137 1.00 77.25 144 SER A C 1
ATOM 1143 O O . SER A 1 144 ? -14.072 0.764 -17.520 1.00 77.25 144 SER A O 1
ATOM 1145 N N . GLY A 1 145 ? -12.548 -0.831 -17.113 1.00 70.94 145 GLY A N 1
ATOM 1146 C CA . GLY A 1 145 ? -13.381 -1.954 -17.552 1.00 70.94 145 GLY A CA 1
ATOM 1147 C C . GLY A 1 145 ? -13.523 -2.083 -19.073 1.00 70.94 145 GLY A C 1
ATOM 1148 O O . GLY A 1 145 ? -14.271 -2.939 -19.539 1.00 70.94 145 GLY A O 1
ATOM 1149 N N . ASN A 1 146 ? -12.790 -1.282 -19.853 1.00 65.50 146 ASN A N 1
ATOM 1150 C CA . ASN A 1 146 ? -12.865 -1.289 -21.319 1.00 65.50 146 ASN A CA 1
ATOM 1151 C C . ASN A 1 146 ? -12.150 -2.497 -21.950 1.00 65.50 146 ASN A C 1
ATOM 1153 O O . ASN A 1 146 ? -12.403 -2.836 -23.103 1.00 65.50 146 ASN A O 1
ATOM 1157 N N . LEU A 1 147 ? -11.269 -3.165 -21.201 1.00 65.31 147 LEU A N 1
ATOM 1158 C CA . LEU A 1 147 ? -10.622 -4.414 -21.601 1.00 65.31 147 LEU A CA 1
ATOM 1159 C C . LEU A 1 147 ? -11.295 -5.603 -20.905 1.00 65.31 147 LEU A C 1
ATOM 1161 O O . LEU A 1 147 ? -11.117 -5.795 -19.699 1.00 65.31 147 LEU A O 1
ATOM 1165 N N . GLN A 1 148 ? -12.001 -6.442 -21.676 1.00 52.31 148 GLN A N 1
ATOM 1166 C CA . GLN A 1 148 ? -12.507 -7.736 -21.205 1.00 52.31 148 GLN A CA 1
ATOM 1167 C C . GLN A 1 148 ? -11.336 -8.617 -20.765 1.00 52.31 148 GLN A C 1
ATOM 1169 O O . GLN A 1 148 ? -10.624 -9.225 -21.568 1.00 52.31 148 GLN A O 1
ATOM 1174 N N . SER A 1 149 ? -11.081 -8.649 -19.466 1.00 54.09 149 SER A N 1
ATOM 1175 C CA . SER A 1 149 ? -9.962 -9.390 -18.919 1.00 54.09 149 SER A CA 1
ATOM 1176 C C . SER A 1 149 ? -10.238 -9.796 -17.483 1.00 54.09 149 SER A C 1
ATOM 1178 O O . SER A 1 149 ? -11.006 -9.150 -16.774 1.00 54.09 149 SER A O 1
ATOM 1180 N N . ASP A 1 150 ? -9.610 -10.900 -17.090 1.00 58.44 150 ASP A N 1
ATOM 1181 C CA . ASP A 1 150 ? -9.687 -11.488 -15.761 1.00 58.44 150 ASP A CA 1
ATOM 1182 C C . ASP A 1 150 ? -9.442 -10.406 -14.690 1.00 58.44 150 ASP A C 1
ATOM 1184 O O . ASP A 1 150 ? -8.346 -9.831 -14.593 1.00 58.44 150 ASP A O 1
ATOM 1188 N N . THR A 1 151 ? -10.502 -10.060 -13.954 1.00 57.19 151 THR A N 1
ATOM 1189 C CA . THR A 1 151 ? -10.526 -8.966 -12.969 1.00 57.19 151 THR A CA 1
ATOM 1190 C C . THR A 1 1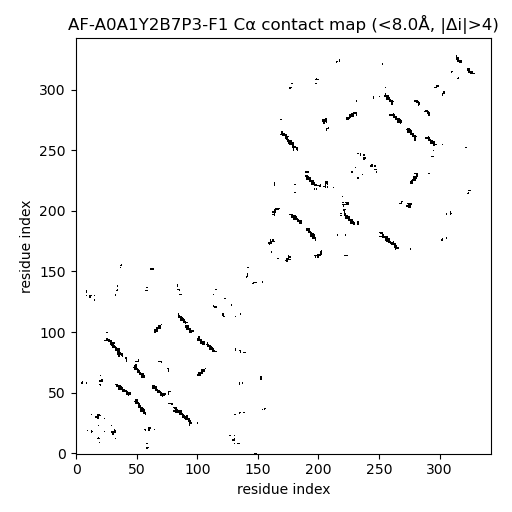51 ? -9.654 -9.280 -11.757 1.00 57.19 151 THR A C 1
ATOM 1192 O O . THR A 1 151 ? -9.237 -8.368 -11.039 1.00 57.19 151 THR A O 1
ATOM 1195 N N . THR A 1 152 ? -9.296 -10.551 -11.562 1.00 62.66 152 THR A N 1
ATOM 1196 C CA . THR A 1 152 ? -8.471 -11.049 -10.454 1.00 62.66 152 THR A CA 1
ATOM 1197 C C . THR A 1 152 ? -7.077 -10.416 -10.401 1.00 62.66 152 THR A C 1
ATOM 1199 O O . THR A 1 152 ? -6.579 -10.123 -9.314 1.00 62.66 152 THR A O 1
ATOM 1202 N N . LEU A 1 153 ? -6.464 -10.115 -11.553 1.00 69.12 153 LEU A N 1
ATOM 1203 C CA . LEU A 1 153 ? -5.133 -9.492 -11.624 1.00 69.12 153 LEU A CA 1
ATOM 1204 C C . LEU A 1 153 ? -5.129 -8.033 -11.162 1.00 69.12 153 LEU A C 1
ATOM 1206 O O . LEU A 1 153 ? -4.201 -7.593 -10.478 1.00 69.12 153 LEU A O 1
ATOM 1210 N N . MET A 1 154 ? -6.188 -7.307 -11.518 1.00 65.62 154 MET A N 1
ATOM 1211 C CA . MET A 1 154 ? -6.380 -5.892 -11.188 1.00 65.62 154 MET A CA 1
ATOM 1212 C C . MET A 1 154 ? -7.021 -5.690 -9.824 1.00 65.62 154 MET A C 1
ATOM 1214 O O . MET A 1 154 ? -6.977 -4.587 -9.282 1.00 65.62 154 MET A O 1
ATOM 1218 N N . THR A 1 155 ? -7.598 -6.747 -9.248 1.00 58.66 155 THR A N 1
ATOM 1219 C CA . THR A 1 155 ? -8.021 -6.706 -7.856 1.00 58.66 155 THR A CA 1
ATOM 1220 C C . THR A 1 155 ? -6.746 -6.461 -7.055 1.00 58.66 155 THR A C 1
ATOM 1222 O O . THR A 1 155 ? -5.868 -7.331 -7.020 1.00 58.66 155 THR A O 1
ATOM 1225 N N . LYS A 1 156 ? -6.595 -5.261 -6.463 1.00 57.31 156 LYS A N 1
ATOM 1226 C CA . LYS A 1 156 ? -5.554 -5.018 -5.451 1.00 57.31 156 LYS A CA 1
ATOM 1227 C C . LYS A 1 156 ? -5.597 -6.235 -4.543 1.00 57.31 156 LYS A C 1
ATOM 1229 O O . LYS A 1 156 ? -6.696 -6.594 -4.108 1.00 57.31 156 LYS A O 1
ATOM 1234 N N . GLY A 1 157 ? -4.464 -6.933 -4.379 1.00 54.97 157 GLY A N 1
ATOM 1235 C CA . GLY A 1 157 ? -4.421 -8.117 -3.519 1.00 54.97 157 GLY A CA 1
ATOM 1236 C C . GLY A 1 157 ? -5.089 -7.689 -2.231 1.00 54.97 157 GLY A C 1
ATOM 1237 O O . GLY A 1 157 ? -4.635 -6.689 -1.686 1.00 54.97 157 GLY A O 1
ATOM 1238 N N . ARG A 1 158 ? -6.253 -8.276 -1.903 1.00 49.06 158 ARG A N 1
ATOM 1239 C CA . ARG A 1 158 ? -7.171 -7.705 -0.913 1.00 49.06 158 ARG A CA 1
ATOM 1240 C C . ARG A 1 158 ? -6.415 -7.644 0.407 1.00 49.06 158 ARG A C 1
ATOM 1242 O O . ARG A 1 158 ? -6.409 -8.606 1.163 1.00 49.06 158 ARG A O 1
ATOM 1249 N N . ARG A 1 159 ? -5.742 -6.521 0.658 1.00 63.31 159 ARG A N 1
ATOM 1250 C CA . ARG A 1 159 ? -5.432 -6.094 2.004 1.00 63.31 159 ARG A CA 1
ATOM 1251 C C . ARG A 1 159 ? -6.798 -5.966 2.630 1.00 63.31 159 ARG A C 1
ATOM 1253 O O . ARG A 1 159 ? -7.716 -5.405 2.022 1.00 63.31 159 ARG A O 1
ATOM 1260 N N . ASN A 1 160 ? -6.951 -6.647 3.747 1.00 68.19 160 ASN A N 1
ATOM 1261 C CA . ASN A 1 160 ? -8.205 -6.768 4.448 1.00 68.19 160 ASN A CA 1
ATOM 1262 C C . ASN A 1 160 ? -8.552 -5.401 5.031 1.00 68.19 160 ASN A C 1
ATOM 1264 O O . ASN A 1 160 ? -8.328 -5.163 6.205 1.00 68.19 160 ASN A O 1
ATOM 1268 N N . VAL A 1 161 ? -9.034 -4.479 4.198 1.00 85.69 161 VAL A N 1
ATOM 1269 C CA . VAL A 1 161 ? -9.662 -3.256 4.678 1.00 85.69 161 VAL A CA 1
ATOM 1270 C C . VAL A 1 161 ? -11.009 -3.686 5.220 1.00 85.69 161 VAL A C 1
ATOM 1272 O O . VAL A 1 161 ? -11.910 -4.028 4.449 1.00 85.69 161 VAL A O 1
ATOM 1275 N N . TRP A 1 162 ? -11.106 -3.741 6.537 1.00 90.25 162 TRP A N 1
ATOM 1276 C CA . TRP A 1 162 ? -12.294 -4.208 7.225 1.00 90.25 162 TRP A CA 1
ATOM 1277 C C . TRP A 1 162 ? -13.004 -3.051 7.902 1.00 90.25 162 TRP A C 1
ATOM 1279 O O . TRP A 1 162 ? -12.382 -2.104 8.379 1.00 90.25 162 TRP A O 1
ATOM 1289 N N . THR A 1 163 ? -14.327 -3.143 7.936 1.00 92.50 163 THR A N 1
ATOM 1290 C CA . THR A 1 163 ? -15.140 -2.353 8.857 1.00 92.50 163 THR A CA 1
ATOM 1291 C C . THR A 1 163 ? -15.104 -2.989 10.243 1.00 92.50 163 THR A C 1
ATOM 1293 O O . THR A 1 163 ? -14.825 -4.184 10.376 1.00 92.50 163 THR A O 1
ATOM 1296 N N . ILE A 1 164 ? -15.430 -2.231 11.290 1.00 92.12 164 ILE A N 1
ATOM 1297 C CA . ILE A 1 164 ? -15.464 -2.774 12.660 1.00 92.12 164 ILE A CA 1
ATOM 1298 C C . ILE A 1 164 ? -16.462 -3.944 12.757 1.00 92.12 164 ILE A C 1
ATOM 1300 O O . ILE A 1 164 ? -16.170 -4.961 13.381 1.00 92.12 164 ILE A O 1
ATOM 1304 N N . SER A 1 165 ? -17.591 -3.875 12.046 1.00 90.31 165 SER A N 1
ATOM 1305 C CA . SER A 1 165 ? -18.580 -4.962 11.961 1.00 90.31 165 SER A CA 1
ATOM 1306 C C . SER A 1 165 ? -18.079 -6.257 11.309 1.00 90.31 165 SER A C 1
ATOM 1308 O O . SER A 1 165 ? -18.704 -7.307 11.463 1.00 90.31 165 SER A O 1
ATOM 1310 N N . GLN A 1 166 ? -16.979 -6.205 10.552 1.00 89.81 166 GLN A N 1
ATOM 1311 C CA . GLN A 1 166 ? -16.400 -7.365 9.870 1.00 89.81 166 GLN A CA 1
ATOM 1312 C C . GLN A 1 166 ? -15.370 -8.108 10.721 1.00 89.81 166 GLN A C 1
ATOM 1314 O O . GLN A 1 166 ? -14.976 -9.215 10.347 1.00 89.81 166 GLN A O 1
ATOM 1319 N N . LEU A 1 167 ? -14.956 -7.540 11.854 1.00 87.25 167 LEU A N 1
ATOM 1320 C CA . LEU A 1 167 ? -14.065 -8.198 12.798 1.00 87.25 167 LEU A CA 1
ATOM 1321 C C . LEU A 1 167 ? -14.811 -9.360 13.469 1.00 87.25 167 LEU A C 1
ATOM 1323 O O . LEU A 1 167 ? -15.770 -9.165 14.213 1.00 87.25 167 LEU A O 1
ATOM 1327 N N . LYS A 1 168 ? -14.388 -10.586 13.149 1.00 77.12 168 LYS A N 1
ATOM 1328 C CA . LYS A 1 168 ? -15.008 -11.836 13.630 1.00 77.12 168 LYS A CA 1
ATOM 1329 C C . LYS A 1 168 ? -14.122 -12.627 14.581 1.00 77.12 168 LYS A C 1
ATOM 1331 O O . LYS A 1 168 ? -14.627 -13.466 15.320 1.00 77.12 168 LYS A O 1
ATOM 1336 N N . SER A 1 169 ? -12.818 -12.386 14.535 1.00 72.19 169 SER A N 1
ATOM 1337 C CA . SER A 1 169 ? -11.821 -13.139 15.282 1.00 72.19 169 SER A CA 1
ATOM 1338 C C . SER A 1 169 ? -10.721 -12.227 15.797 1.00 72.19 169 SER A C 1
ATOM 1340 O O . SER A 1 169 ? -10.308 -11.256 15.155 1.00 72.19 169 SER A O 1
ATOM 1342 N N . ALA A 1 170 ? -10.218 -12.581 16.973 1.00 69.12 170 ALA A N 1
ATOM 1343 C CA . ALA A 1 170 ? -8.905 -12.150 17.395 1.00 69.12 170 ALA A CA 1
ATOM 1344 C C . ALA A 1 170 ? -7.825 -12.842 16.553 1.00 69.12 170 ALA A C 1
ATOM 1346 O O . ALA A 1 170 ? -7.993 -13.986 16.126 1.00 69.12 170 ALA A O 1
ATOM 1347 N N . ARG A 1 171 ? -6.675 -12.174 16.422 1.00 79.06 171 ARG A N 1
ATOM 1348 C CA . ARG A 1 171 ? -5.447 -12.605 15.731 1.00 79.06 171 ARG A CA 1
ATOM 1349 C C . ARG A 1 171 ? -5.436 -12.430 14.213 1.00 79.06 171 ARG A C 1
ATOM 1351 O O . ARG A 1 171 ? -4.632 -13.072 13.540 1.00 79.06 171 ARG A O 1
ATOM 1358 N N . ASP A 1 172 ? -6.257 -11.529 13.692 1.00 83.81 172 ASP A N 1
ATOM 1359 C CA . ASP A 1 172 ? -6.230 -11.135 12.286 1.00 83.81 172 ASP A CA 1
ATOM 1360 C C . ASP A 1 172 ? -5.444 -9.840 12.074 1.00 83.81 172 ASP A C 1
ATOM 1362 O O . ASP A 1 172 ? -5.437 -8.945 12.921 1.00 83.81 172 ASP A O 1
ATOM 1366 N N . CYS A 1 173 ? -4.812 -9.735 10.903 1.00 85.81 173 CYS A N 1
ATOM 1367 C CA . CYS A 1 173 ? -4.223 -8.493 10.418 1.00 85.81 173 CYS A CA 1
ATOM 1368 C C . CYS A 1 173 ? -5.170 -7.817 9.421 1.00 85.81 173 CYS A C 1
ATOM 1370 O O . CYS A 1 173 ? -5.583 -8.440 8.436 1.00 85.81 173 CYS A O 1
ATOM 1372 N N . PHE A 1 174 ? -5.475 -6.543 9.648 1.00 88.88 174 PHE A N 1
ATOM 1373 C CA . PHE A 1 174 ? -6.412 -5.784 8.824 1.00 88.88 174 PHE A CA 1
ATOM 1374 C C . PHE A 1 174 ? -6.029 -4.304 8.733 1.00 88.88 174 PHE A C 1
ATOM 1376 O O . PHE A 1 174 ? -5.270 -3.779 9.543 1.00 88.88 174 PHE A O 1
ATOM 1383 N N . ASP A 1 175 ? -6.559 -3.631 7.723 1.00 90.12 175 ASP A N 1
ATOM 1384 C CA . ASP A 1 175 ? -6.490 -2.186 7.558 1.00 90.12 175 ASP A CA 1
ATOM 1385 C C . ASP A 1 175 ? -7.859 -1.589 7.934 1.00 90.12 175 ASP A C 1
ATOM 1387 O O . ASP A 1 175 ? -8.896 -2.224 7.731 1.00 90.12 175 ASP A O 1
ATOM 1391 N N . LEU A 1 176 ? -7.890 -0.364 8.457 1.00 94.06 176 LEU A N 1
ATOM 1392 C CA . LEU A 1 176 ? -9.114 0.292 8.921 1.00 94.06 176 LEU A CA 1
ATOM 1393 C C . LEU A 1 176 ? -9.128 1.772 8.534 1.00 94.06 176 LEU A C 1
ATOM 1395 O O . LEU A 1 176 ? -8.191 2.513 8.824 1.00 94.06 176 LEU A O 1
ATOM 1399 N N . TYR A 1 177 ? -10.229 2.209 7.925 1.00 94.12 177 TYR A N 1
ATOM 1400 C CA . TYR A 1 177 ? -10.580 3.623 7.804 1.00 94.12 177 TYR A CA 1
ATOM 1401 C C . TYR A 1 177 ? -11.517 3.990 8.951 1.00 94.12 177 TYR A C 1
ATOM 1403 O O . TYR A 1 177 ? -12.581 3.388 9.083 1.00 94.12 177 TYR A O 1
ATOM 1411 N N . CYS A 1 178 ? -11.154 4.977 9.764 1.00 96.12 178 CYS A N 1
ATOM 1412 C CA . CYS A 1 178 ? -11.923 5.328 10.956 1.00 96.12 178 CYS A CA 1
ATOM 1413 C C . CYS A 1 178 ? -11.844 6.819 11.298 1.00 96.12 178 CYS A C 1
ATOM 1415 O O . CYS A 1 178 ? -11.010 7.559 10.779 1.00 96.12 178 CYS A O 1
ATOM 1417 N N . GLN A 1 179 ? -12.712 7.250 12.206 1.00 94.62 179 GLN A N 1
ATOM 1418 C CA . GLN A 1 179 ? -12.644 8.532 12.889 1.00 94.62 179 GLN A CA 1
ATOM 1419 C C . GLN A 1 179 ? -12.199 8.323 14.338 1.00 94.62 179 GLN A C 1
ATOM 1421 O O . GLN A 1 179 ? -12.646 7.391 15.005 1.00 94.62 179 GLN A O 1
ATOM 1426 N N . VAL A 1 180 ? -11.327 9.200 14.827 1.00 92.50 180 VAL A N 1
ATOM 1427 C CA . VAL A 1 180 ? -10.887 9.228 16.222 1.00 92.50 180 VAL A CA 1
ATOM 1428 C C . VAL A 1 180 ? -11.991 9.822 17.085 1.00 92.50 180 VAL A C 1
ATOM 1430 O O . VAL A 1 180 ? -12.426 10.953 16.880 1.00 92.50 180 VAL A O 1
ATOM 1433 N N . MET A 1 181 ? -12.432 9.063 18.074 1.00 89.44 181 MET A N 1
ATOM 1434 C CA . MET A 1 181 ? -13.508 9.432 18.992 1.00 89.44 181 MET A CA 1
ATOM 1435 C C . MET A 1 181 ? -12.948 9.938 20.319 1.00 89.44 181 MET A C 1
ATOM 1437 O O . MET A 1 181 ? -13.499 10.864 20.913 1.00 89.44 181 MET A O 1
ATOM 1441 N N . CYS A 1 182 ? -11.831 9.359 20.755 1.00 87.56 182 CYS A N 1
ATOM 1442 C CA . CYS A 1 182 ? -11.100 9.754 21.950 1.00 87.56 182 CYS A CA 1
ATOM 1443 C C . CYS A 1 182 ? -9.613 9.413 21.795 1.00 87.56 182 CYS A C 1
ATOM 1445 O O . CYS A 1 182 ? -9.266 8.428 21.137 1.00 87.56 182 CYS A O 1
ATOM 1447 N N . VAL A 1 183 ? -8.761 10.218 22.427 1.00 87.25 183 VAL A N 1
ATOM 1448 C CA . VAL A 1 183 ? -7.318 9.996 22.539 1.00 87.25 183 VAL A CA 1
ATOM 1449 C C . VAL A 1 183 ? -6.984 9.907 24.022 1.00 87.25 183 VAL A C 1
ATOM 1451 O O . VAL A 1 183 ? -7.322 10.808 24.787 1.00 87.25 183 VAL A O 1
ATOM 1454 N N . GLN A 1 184 ? -6.326 8.826 24.421 1.00 85.38 184 GLN A N 1
ATOM 1455 C CA . GLN A 1 184 ? -5.869 8.580 25.782 1.00 85.38 184 GLN A CA 1
ATOM 1456 C C . GLN A 1 184 ? -4.359 8.354 25.751 1.00 85.38 184 GLN A C 1
ATOM 1458 O O . GLN A 1 184 ? -3.865 7.431 25.095 1.00 85.38 184 GLN A O 1
ATOM 1463 N N . GLN A 1 185 ? -3.612 9.195 26.461 1.00 73.56 185 GLN A N 1
ATOM 1464 C CA . GLN A 1 185 ? -2.197 8.933 26.701 1.00 73.56 185 GLN A CA 1
ATOM 1465 C C . GLN A 1 185 ? -2.079 7.910 27.828 1.00 73.56 185 GLN A C 1
ATOM 1467 O O . GLN A 1 185 ? -2.699 8.067 28.878 1.00 73.56 185 GLN A O 1
ATOM 1472 N N . GLN A 1 186 ? -1.328 6.834 27.592 1.00 69.75 186 GLN A N 1
ATOM 1473 C CA . GLN A 1 186 ? -1.086 5.834 28.620 1.00 69.75 186 GLN A CA 1
ATOM 1474 C C . GLN A 1 186 ? 0.184 6.209 29.385 1.00 69.75 186 GLN A C 1
ATOM 1476 O O . GLN A 1 186 ? 1.296 6.055 28.873 1.00 69.75 186 GLN A O 1
ATOM 1481 N N . ASP A 1 187 ? 0.016 6.695 30.613 1.00 61.19 187 ASP A N 1
ATOM 1482 C CA . ASP A 1 187 ? 1.140 7.051 31.476 1.00 61.19 187 ASP A CA 1
ATOM 1483 C C . ASP A 1 187 ? 2.075 5.843 31.683 1.00 61.19 187 ASP A C 1
ATOM 1485 O O . ASP A 1 187 ? 1.646 4.737 32.020 1.00 61.19 187 ASP A O 1
ATOM 1489 N N . GLY A 1 188 ? 3.377 6.049 31.462 1.00 61.84 188 GLY A N 1
ATOM 1490 C CA . GLY A 1 188 ? 4.445 5.112 31.833 1.00 61.84 188 GLY A CA 1
ATOM 1491 C C . GLY A 1 188 ? 4.697 3.907 30.912 1.00 61.84 188 GLY A C 1
ATOM 1492 O O . GLY A 1 188 ? 5.749 3.287 31.046 1.00 61.84 188 GLY A O 1
ATOM 1493 N N . LEU A 1 189 ? 3.806 3.577 29.969 1.00 61.91 189 LEU A N 1
ATOM 1494 C CA . LEU A 1 189 ? 3.967 2.416 29.066 1.00 61.91 189 LEU A CA 1
ATOM 1495 C C . LEU A 1 189 ? 4.366 2.779 27.627 1.00 61.91 189 LEU A C 1
ATOM 1497 O O . LEU A 1 189 ? 4.608 1.886 26.819 1.00 61.91 189 LEU A O 1
ATOM 1501 N N . GLY A 1 190 ? 4.469 4.074 27.311 1.00 68.62 190 GLY A N 1
ATOM 1502 C CA . GLY A 1 190 ? 4.984 4.546 26.022 1.00 68.62 190 GLY A CA 1
ATOM 1503 C C . GLY A 1 190 ? 4.082 4.234 24.824 1.00 68.62 190 GLY A C 1
ATOM 1504 O O . GLY A 1 190 ? 4.581 4.177 23.706 1.00 68.62 190 GLY A O 1
ATOM 1505 N N . GLY A 1 191 ? 2.781 4.016 25.045 1.00 79.06 191 GLY A N 1
ATOM 1506 C CA . GLY A 1 191 ? 1.788 3.781 23.995 1.00 79.06 191 GLY A CA 1
ATOM 1507 C C . GLY A 1 191 ? 0.658 4.812 24.018 1.00 79.06 191 GLY A C 1
ATOM 1508 O O . GLY A 1 191 ? 0.316 5.364 25.066 1.00 79.06 191 GLY A O 1
ATOM 1509 N N . MET A 1 192 ? 0.053 5.061 22.856 1.00 85.88 192 MET A N 1
ATOM 1510 C CA . MET A 1 192 ? -1.132 5.912 22.718 1.00 85.88 192 MET A CA 1
ATOM 1511 C C . MET A 1 192 ? -2.362 5.049 22.459 1.00 85.88 192 MET A C 1
ATOM 1513 O O . MET A 1 192 ? -2.367 4.200 21.566 1.00 85.88 192 MET A O 1
ATOM 1517 N N . VAL A 1 193 ? -3.424 5.275 23.225 1.00 88.69 193 VAL A N 1
ATOM 1518 C CA . VAL A 1 193 ? -4.699 4.579 23.062 1.00 88.69 193 VAL A CA 1
ATOM 1519 C C . VAL A 1 193 ? -5.667 5.491 22.317 1.00 88.69 193 VAL A C 1
ATOM 1521 O O . VAL A 1 193 ? -5.912 6.628 22.712 1.00 88.69 193 VAL A O 1
ATOM 1524 N N . LEU A 1 194 ? -6.231 4.979 21.231 1.00 91.44 194 LEU A N 1
ATOM 1525 C CA . LEU A 1 194 ? -7.275 5.625 20.453 1.00 91.44 194 LEU A CA 1
ATOM 1526 C C . LEU A 1 194 ? -8.564 4.824 20.593 1.00 91.44 194 LEU A C 1
ATOM 1528 O O . LEU A 1 194 ? -8.570 3.608 20.396 1.00 91.44 194 LEU A O 1
ATOM 1532 N N . LEU A 1 195 ? -9.668 5.508 20.869 1.00 90.56 195 LEU A N 1
ATOM 1533 C CA . LEU A 1 195 ? -10.994 4.962 20.599 1.00 90.56 195 LEU A CA 1
ATOM 1534 C C . LEU A 1 195 ? -11.398 5.449 19.218 1.00 90.56 195 LEU A C 1
ATOM 1536 O O . LEU A 1 195 ? -11.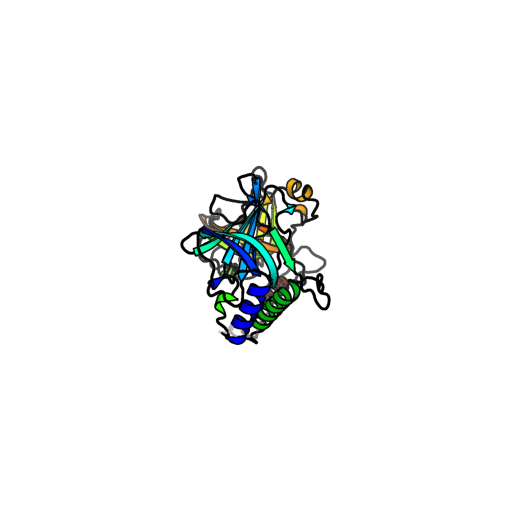467 6.658 18.993 1.00 90.56 195 LEU A O 1
ATOM 1540 N N . VAL A 1 196 ? -11.627 4.527 18.287 1.00 93.25 196 VAL A N 1
ATOM 1541 C CA . VAL A 1 196 ? -11.937 4.859 16.893 1.00 93.25 196 VAL A CA 1
ATOM 1542 C C . VAL A 1 196 ? -13.240 4.213 16.456 1.00 93.25 196 VAL A C 1
ATOM 1544 O O . VAL A 1 196 ? -13.551 3.108 16.883 1.00 93.25 196 VAL A O 1
ATOM 1547 N N . SER A 1 197 ? -13.994 4.866 15.577 1.00 93.19 197 SER A N 1
ATOM 1548 C CA . SER A 1 197 ? -15.197 4.283 14.983 1.00 93.19 197 SER A CA 1
ATOM 1549 C C . SER A 1 197 ? -15.215 4.483 13.475 1.00 93.19 197 SER A C 1
ATOM 1551 O O . SER A 1 197 ? -14.771 5.508 12.958 1.00 93.19 197 SER A O 1
ATOM 1553 N N . ASP A 1 198 ? -15.739 3.501 12.753 1.00 94.44 198 ASP A N 1
ATOM 1554 C CA . ASP A 1 198 ? -16.151 3.650 11.359 1.00 94.44 198 ASP A CA 1
ATOM 1555 C C . ASP A 1 198 ? -17.687 3.680 11.221 1.00 94.44 198 ASP A C 1
ATOM 1557 O O . ASP A 1 198 ? -18.216 3.614 10.109 1.00 94.44 198 ASP A O 1
ATOM 1561 N N . PHE A 1 199 ? -18.395 3.788 12.353 1.00 91.75 199 PHE A N 1
ATOM 1562 C CA . PHE A 1 199 ? -19.853 3.778 12.475 1.00 91.75 199 PHE A CA 1
ATOM 1563 C C . PHE A 1 199 ? -20.505 2.514 11.897 1.00 91.75 199 PHE A C 1
ATOM 1565 O O . PHE A 1 199 ? -21.631 2.545 11.400 1.00 91.75 199 PHE A O 1
ATOM 1572 N N . THR A 1 200 ? -19.800 1.383 11.940 1.00 91.38 200 THR A N 1
ATOM 1573 C CA . THR A 1 200 ? -20.419 0.065 11.777 1.00 91.38 200 THR A CA 1
ATOM 1574 C C . THR A 1 200 ? -20.504 -0.636 13.118 1.00 91.38 200 THR A C 1
ATOM 1576 O O . THR A 1 200 ? -19.592 -0.544 13.936 1.00 91.38 200 THR A O 1
ATOM 1579 N N . SER A 1 201 ? -21.606 -1.348 13.342 1.00 84.69 201 SER A N 1
ATOM 1580 C CA . SER A 1 201 ? -21.819 -2.009 14.623 1.00 84.69 201 SER A CA 1
ATOM 1581 C C . SER A 1 201 ? -20.955 -3.246 14.766 1.00 84.69 201 SER A C 1
ATOM 1583 O O . SER A 1 201 ? -21.030 -4.165 13.948 1.00 84.69 201 SER A O 1
ATOM 1585 N N . ALA A 1 202 ? -20.136 -3.248 15.815 1.00 77.69 202 ALA A N 1
ATOM 1586 C CA . ALA A 1 202 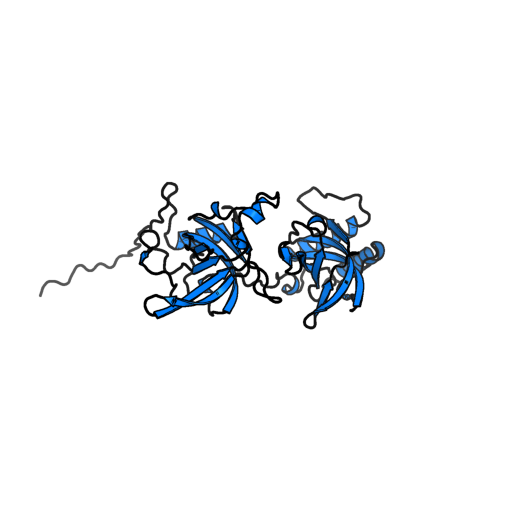? -19.301 -4.380 16.168 1.00 77.69 202 ALA A CA 1
ATOM 1587 C C . ALA A 1 202 ? -20.168 -5.614 16.443 1.00 77.69 202 ALA A C 1
ATOM 1589 O O . ALA A 1 202 ? -21.240 -5.529 17.043 1.00 77.69 202 ALA A O 1
ATOM 1590 N N . ALA A 1 203 ? -19.689 -6.780 16.011 1.00 73.25 203 ALA A N 1
ATOM 1591 C CA . ALA A 1 203 ? -20.332 -8.059 16.309 1.00 73.25 203 ALA A CA 1
ATOM 1592 C C . ALA A 1 203 ? -20.016 -8.572 17.732 1.00 73.25 203 ALA A C 1
ATOM 1594 O O . ALA A 1 203 ? -20.501 -9.628 18.131 1.00 73.25 203 ALA A O 1
ATOM 1595 N N . PHE A 1 204 ? -19.188 -7.843 18.481 1.00 72.31 204 PHE A N 1
ATOM 1596 C CA . PHE A 1 204 ? -18.666 -8.179 19.804 1.00 72.31 204 PHE A CA 1
ATOM 1597 C C . PHE A 1 204 ? -18.861 -6.997 20.757 1.00 72.31 204 PHE A C 1
ATOM 1599 O O . PHE A 1 204 ? -19.048 -5.861 20.320 1.00 72.31 204 PHE A O 1
ATOM 1606 N N . SER A 1 205 ? -18.811 -7.266 22.064 1.00 68.31 205 SER A N 1
ATOM 1607 C CA . SER A 1 205 ? -18.755 -6.197 23.062 1.00 68.31 205 SER A CA 1
ATOM 1608 C C . SER A 1 205 ? -17.445 -5.437 22.878 1.00 68.31 205 SER A C 1
ATOM 1610 O O . SER A 1 205 ? -16.367 -6.035 22.878 1.00 68.31 205 SER A O 1
ATOM 1612 N N . ASN A 1 206 ? -17.534 -4.130 22.666 1.00 64.12 206 ASN A N 1
ATOM 1613 C CA . ASN A 1 206 ? -16.364 -3.277 22.548 1.00 64.12 206 ASN A CA 1
ATOM 1614 C C . ASN A 1 206 ? -15.888 -2.921 23.948 1.00 64.12 206 ASN A C 1
ATOM 1616 O O . ASN A 1 206 ? -16.681 -2.430 24.744 1.00 64.12 206 ASN A O 1
ATOM 1620 N N . GLY A 1 207 ? -14.609 -3.170 24.233 1.00 55.88 207 GLY A N 1
ATOM 1621 C CA . GLY A 1 207 ? -14.034 -3.078 25.575 1.00 55.88 207 GLY A CA 1
ATOM 1622 C C . GLY A 1 207 ? -13.844 -1.682 26.154 1.00 55.88 207 GLY A C 1
ATOM 1623 O O . GLY A 1 207 ? -12.858 -1.389 26.832 1.00 55.88 207 GLY A O 1
ATOM 1624 N N . VAL A 1 208 ? -14.755 -0.776 25.817 1.00 62.38 208 VAL A N 1
ATOM 1625 C CA . VAL A 1 208 ? -14.749 0.609 26.256 1.00 62.38 208 VAL A CA 1
ATOM 1626 C C . VAL A 1 208 ? -15.491 0.667 27.585 1.00 62.38 208 VAL A C 1
ATOM 1628 O O . VAL A 1 208 ? -16.715 0.587 27.644 1.00 62.38 208 VAL A O 1
ATOM 1631 N N . SER A 1 209 ? -14.741 0.749 28.687 1.00 56.56 209 SER A N 1
ATOM 1632 C CA . SER A 1 209 ? -15.355 0.870 30.009 1.00 56.56 209 SER A CA 1
ATOM 1633 C C . SER A 1 209 ? -16.040 2.235 30.149 1.00 56.56 209 SER A C 1
ATOM 1635 O O . SER A 1 209 ? -15.427 3.270 29.886 1.00 56.56 209 SER A O 1
ATOM 1637 N N . MET A 1 210 ? -17.278 2.239 30.653 1.00 47.72 210 MET A N 1
ATOM 1638 C CA . MET A 1 210 ? -18.141 3.424 30.803 1.00 47.72 210 MET A CA 1
ATOM 1639 C C . MET A 1 210 ? -17.578 4.579 31.659 1.00 47.72 210 MET A C 1
ATOM 1641 O O . MET A 1 210 ? -18.227 5.614 31.810 1.00 47.72 210 MET A O 1
ATOM 1645 N N . ARG A 1 211 ? -16.382 4.449 32.251 1.00 51.19 211 ARG A N 1
ATOM 1646 C CA . ARG A 1 211 ? -15.773 5.525 33.052 1.00 51.19 211 ARG A CA 1
ATOM 1647 C C . ARG A 1 211 ? -15.261 6.703 32.213 1.00 51.19 211 ARG A C 1
ATOM 1649 O O . ARG A 1 211 ? -15.106 7.782 32.774 1.00 51.19 211 ARG A O 1
ATOM 1656 N N . ASP A 1 212 ? -15.090 6.533 30.902 1.00 52.69 212 ASP A N 1
ATOM 1657 C CA . ASP A 1 212 ? -14.558 7.562 29.990 1.00 52.69 212 ASP A CA 1
ATOM 1658 C C . ASP A 1 212 ? -15.644 8.363 29.222 1.00 52.69 212 ASP A C 1
ATOM 1660 O O . ASP A 1 212 ? -15.335 9.160 28.335 1.00 52.69 212 ASP A O 1
ATOM 1664 N N . GLU A 1 213 ? -16.938 8.166 29.519 1.00 56.78 213 GLU A N 1
ATOM 1665 C CA . GLU A 1 213 ? -17.972 8.212 28.468 1.00 56.78 213 GLU A CA 1
ATOM 1666 C C . GLU A 1 213 ? -19.017 9.337 28.464 1.00 56.78 213 GLU A C 1
ATOM 1668 O O . GLU A 1 213 ? -19.962 9.243 27.683 1.00 56.78 213 GLU A O 1
ATOM 1673 N N . SER A 1 214 ? -18.881 10.460 29.177 1.00 53.47 214 SER A N 1
ATOM 1674 C CA . SER A 1 214 ? -19.912 11.522 29.045 1.00 53.47 214 SER A CA 1
ATOM 1675 C C . SER A 1 214 ? -20.096 12.039 27.607 1.00 53.47 214 SER A C 1
ATOM 1677 O O . SER A 1 214 ? -21.181 12.491 27.244 1.00 53.47 214 SER A O 1
ATOM 1679 N N . LEU A 1 215 ? -19.068 11.903 26.762 1.00 56.19 215 LEU A N 1
ATOM 1680 C CA . LEU A 1 215 ? -19.039 12.400 25.387 1.00 56.19 215 LEU A CA 1
ATOM 1681 C C . LEU A 1 215 ? -19.167 11.324 24.295 1.00 56.19 215 LEU A C 1
ATOM 1683 O O . LEU A 1 215 ? -19.150 11.682 23.111 1.00 56.19 215 LEU A O 1
ATOM 1687 N N . LEU A 1 216 ? -19.257 10.041 24.672 1.00 62.28 216 LEU A N 1
ATOM 1688 C CA . LEU A 1 216 ? -19.234 8.891 23.752 1.00 62.28 216 LEU A CA 1
ATOM 1689 C C . LEU A 1 216 ? -20.513 8.046 23.778 1.00 62.28 216 LEU A C 1
ATOM 1691 O O . LEU A 1 216 ? -20.670 7.197 22.904 1.00 62.28 216 LEU A O 1
ATOM 1695 N N . TYR A 1 217 ? -21.439 8.288 24.714 1.00 60.56 217 TYR A N 1
ATOM 1696 C CA . TYR A 1 217 ? -22.609 7.430 24.962 1.00 60.56 217 TYR A CA 1
ATOM 1697 C C . TYR A 1 217 ? -23.419 7.019 23.720 1.00 60.56 217 TYR A C 1
ATOM 1699 O O . TYR A 1 217 ? -23.989 5.931 23.700 1.00 60.56 217 TYR A O 1
ATOM 1707 N N . SER A 1 218 ? -23.483 7.842 22.668 1.00 67.62 218 SER A N 1
ATOM 1708 C CA . SER A 1 218 ? -24.234 7.492 21.455 1.00 67.62 218 SER A CA 1
ATOM 1709 C C . SER A 1 218 ? -23.515 6.512 20.516 1.00 67.62 218 SER A C 1
ATOM 1711 O O . SER A 1 218 ? -24.173 5.902 19.680 1.00 67.62 218 SER A O 1
ATOM 1713 N N . VAL A 1 219 ? -22.194 6.356 20.649 1.00 74.50 219 VAL A N 1
ATOM 1714 C CA . VAL A 1 219 ? -21.308 5.640 19.705 1.00 74.50 219 VAL A CA 1
ATOM 1715 C C . VAL A 1 219 ? -20.355 4.652 20.375 1.00 74.50 219 VAL A C 1
ATOM 1717 O O . VAL A 1 219 ? -19.660 3.921 19.681 1.00 74.50 219 VAL A O 1
ATOM 1720 N N . ALA A 1 220 ? -20.334 4.593 21.707 1.00 71.75 220 ALA A N 1
ATOM 1721 C CA . ALA A 1 220 ? -19.479 3.715 22.509 1.00 71.75 220 ALA A CA 1
ATOM 1722 C C . ALA A 1 220 ? -19.461 2.260 22.009 1.00 71.75 220 ALA A C 1
ATOM 1724 O O . ALA A 1 220 ? -18.407 1.668 21.779 1.00 71.75 220 ALA A O 1
ATOM 1725 N N . LYS A 1 221 ? -20.650 1.717 21.733 1.00 75.69 221 LYS A N 1
ATOM 1726 C CA . LYS A 1 221 ? -20.846 0.352 21.225 1.00 75.69 221 LYS A CA 1
ATOM 1727 C C . LYS A 1 221 ? -20.295 0.107 19.816 1.00 75.69 221 LYS A C 1
ATOM 1729 O O . LYS A 1 221 ? -20.204 -1.042 19.410 1.00 75.69 221 LYS A O 1
ATOM 1734 N N . ASP A 1 222 ? -19.934 1.152 19.078 1.00 82.06 222 ASP A N 1
ATOM 1735 C CA . ASP A 1 222 ? -19.401 1.086 17.713 1.00 82.06 222 ASP A CA 1
ATOM 1736 C C . ASP A 1 222 ? -17.912 1.506 17.671 1.00 82.06 222 ASP A C 1
ATOM 1738 O O . ASP A 1 222 ? -17.348 1.710 16.592 1.00 82.06 222 ASP A O 1
ATOM 1742 N N . CYS A 1 223 ? -17.266 1.666 18.835 1.00 88.19 223 CYS A N 1
ATOM 1743 C CA . CYS A 1 223 ? -15.863 2.056 18.958 1.00 88.19 223 CYS A CA 1
ATOM 1744 C C . CYS A 1 223 ? -14.930 0.853 19.147 1.00 88.19 223 CYS A C 1
ATOM 1746 O O . CYS A 1 223 ? -15.091 0.067 20.070 1.00 88.19 223 CYS A O 1
ATOM 1748 N N . LEU A 1 224 ? -13.865 0.779 18.356 1.00 91.00 224 LEU A N 1
ATOM 1749 C CA . LEU A 1 224 ? -12.744 -0.127 18.575 1.00 91.00 224 LEU A CA 1
ATOM 1750 C C . LEU A 1 224 ? -11.648 0.580 19.382 1.00 91.00 224 LEU A C 1
ATOM 1752 O O . LEU A 1 224 ? -11.225 1.686 19.034 1.00 91.00 224 LEU A O 1
ATOM 1756 N N . ARG A 1 225 ? -11.134 -0.080 20.424 1.00 90.81 225 ARG A N 1
ATOM 1757 C CA . ARG A 1 225 ? -9.930 0.369 21.130 1.00 90.81 225 ARG A CA 1
ATOM 1758 C C . ARG A 1 225 ? -8.688 -0.066 20.355 1.00 90.81 225 ARG A C 1
ATOM 1760 O O . ARG A 1 225 ? -8.443 -1.259 20.169 1.00 90.81 225 ARG A O 1
ATOM 1767 N N . VAL A 1 226 ? -7.902 0.913 19.922 1.00 91.75 226 VAL A N 1
ATOM 1768 C CA . VAL A 1 226 ? -6.638 0.725 19.207 1.00 91.75 226 VAL A CA 1
ATOM 1769 C C . VAL A 1 226 ? -5.494 1.227 20.076 1.00 91.75 226 VAL A C 1
ATOM 1771 O O . VAL A 1 226 ? -5.507 2.376 20.504 1.00 91.75 226 VAL A O 1
ATOM 1774 N N . THR A 1 227 ? -4.476 0.403 20.315 1.00 90.25 227 THR A N 1
ATOM 1775 C CA . THR A 1 227 ? -3.241 0.853 20.979 1.00 90.25 227 THR A CA 1
ATOM 1776 C C . THR A 1 227 ? -2.092 0.947 19.984 1.00 90.25 227 THR A C 1
ATOM 1778 O O . THR A 1 227 ? -1.754 -0.042 19.333 1.00 90.25 227 THR A O 1
ATOM 1781 N N . ILE A 1 228 ? -1.486 2.126 19.883 1.00 88.56 228 ILE A N 1
ATOM 1782 C CA . ILE A 1 228 ? -0.319 2.411 19.048 1.00 88.56 228 ILE A CA 1
ATOM 1783 C C . ILE A 1 228 ? 0.941 2.335 19.914 1.00 88.56 228 ILE A C 1
ATOM 1785 O O . ILE A 1 228 ? 0.992 2.941 20.983 1.00 88.56 228 ILE A O 1
ATOM 1789 N N . TRP A 1 229 ? 1.938 1.583 19.447 1.00 84.31 229 TRP A N 1
ATOM 1790 C CA . TRP A 1 229 ? 3.177 1.275 20.167 1.00 84.31 229 TRP A CA 1
ATOM 1791 C C . TRP A 1 229 ? 4.432 1.588 19.340 1.00 84.31 229 TRP A C 1
ATOM 1793 O O . TRP A 1 229 ? 4.362 1.717 18.114 1.00 84.31 229 TRP A O 1
ATOM 1803 N N . ASP A 1 230 ? 5.586 1.554 20.014 1.00 75.44 230 ASP A N 1
ATOM 1804 C CA . ASP A 1 230 ? 6.935 1.513 19.428 1.00 75.44 230 ASP A CA 1
ATOM 1805 C C . ASP A 1 230 ? 7.261 2.759 18.580 1.00 75.44 230 ASP A C 1
ATOM 1807 O O . ASP A 1 230 ? 6.832 3.857 18.917 1.00 75.44 230 ASP A O 1
ATOM 1811 N N . ASP A 1 231 ? 7.993 2.625 17.469 1.00 64.12 231 ASP A N 1
ATOM 1812 C CA . ASP A 1 231 ? 8.419 3.762 16.629 1.00 64.12 231 ASP A CA 1
ATOM 1813 C C . ASP A 1 231 ? 7.250 4.510 15.966 1.00 64.12 231 ASP A C 1
ATOM 1815 O O . ASP A 1 231 ? 7.439 5.599 15.431 1.00 64.12 231 ASP A O 1
ATOM 1819 N N . ASN A 1 232 ? 6.025 3.971 16.025 1.00 55.97 232 ASN A N 1
ATOM 1820 C CA . ASN A 1 232 ? 4.833 4.738 15.652 1.00 55.97 232 ASN A CA 1
ATOM 1821 C C . ASN A 1 232 ? 4.539 5.877 16.644 1.00 55.97 232 ASN A C 1
ATOM 1823 O O . ASN A 1 232 ? 3.708 6.732 16.338 1.00 55.97 232 ASN A O 1
ATOM 1827 N N . MET A 1 233 ? 5.192 5.865 17.814 1.00 59.09 233 MET A N 1
ATOM 1828 C CA . MET A 1 233 ? 5.149 6.903 18.842 1.00 59.09 233 MET A CA 1
ATOM 1829 C C . MET A 1 233 ? 6.205 7.992 18.675 1.00 59.09 233 MET A C 1
ATOM 1831 O O . MET A 1 233 ? 6.070 9.068 19.262 1.00 59.09 233 MET A O 1
ATOM 1835 N N . ASP A 1 234 ? 7.260 7.731 17.904 1.00 56.62 234 ASP A N 1
ATOM 1836 C CA . ASP A 1 234 ? 8.454 8.562 17.933 1.00 56.62 234 ASP A CA 1
ATOM 1837 C C . ASP A 1 234 ? 8.344 9.766 16.985 1.00 56.62 234 ASP A C 1
ATOM 1839 O O . ASP A 1 234 ? 8.747 9.750 15.818 1.00 56.62 234 ASP A O 1
ATOM 1843 N N . VAL A 1 235 ? 7.783 10.846 17.535 1.00 48.00 235 VAL A N 1
ATOM 1844 C CA . VAL A 1 235 ? 7.680 12.172 16.910 1.00 48.00 235 VAL A CA 1
ATOM 1845 C C . VAL A 1 235 ? 9.057 12.689 16.469 1.00 48.00 235 VAL A C 1
ATOM 1847 O O . VAL A 1 235 ? 9.160 13.373 15.453 1.00 48.00 235 VAL A O 1
ATOM 1850 N N . GLU A 1 236 ? 10.131 12.339 17.181 1.00 40.38 236 GLU A N 1
ATOM 1851 C CA . GLU A 1 236 ? 11.482 12.828 16.897 1.00 40.38 236 GLU A CA 1
ATOM 1852 C C . GLU A 1 236 ? 12.109 12.153 15.668 1.00 40.38 236 GLU A C 1
ATOM 1854 O O . GLU A 1 236 ? 12.853 12.791 14.917 1.00 40.38 236 GLU A O 1
ATOM 1859 N N . ASN A 1 237 ? 11.777 10.885 15.416 1.00 44.94 237 ASN A N 1
ATOM 1860 C CA . ASN A 1 237 ? 12.201 10.174 14.210 1.00 44.94 237 ASN A CA 1
ATOM 1861 C C . ASN A 1 237 ? 11.420 10.615 12.959 1.00 44.94 237 ASN A C 1
ATOM 1863 O O . ASN A 1 237 ? 12.007 10.644 11.877 1.00 44.94 237 ASN A O 1
ATOM 1867 N N . MET A 1 238 ? 10.154 11.036 13.098 1.00 43.09 238 MET A N 1
ATOM 1868 C CA . MET A 1 238 ? 9.390 11.656 11.999 1.00 43.09 238 MET A CA 1
ATOM 1869 C C . MET A 1 238 ? 9.829 13.096 11.692 1.00 43.09 238 MET A C 1
ATOM 1871 O O . MET A 1 238 ? 9.757 13.511 10.542 1.00 43.09 238 MET A O 1
ATOM 1875 N N . LEU A 1 239 ? 10.317 13.855 12.682 1.00 39.44 239 LEU A N 1
ATOM 1876 C CA . LEU A 1 239 ? 10.825 15.222 12.479 1.00 39.44 239 LEU A CA 1
ATOM 1877 C C . LEU A 1 239 ? 12.245 15.270 11.888 1.00 39.44 239 LEU A C 1
ATOM 1879 O O . LEU A 1 239 ? 12.606 16.250 11.242 1.00 39.44 239 LEU A O 1
ATOM 1883 N N . LYS A 1 240 ? 13.070 14.235 12.112 1.00 40.41 240 LYS A N 1
ATOM 1884 C CA . LYS A 1 240 ? 14.434 14.143 11.546 1.00 40.41 240 LYS A CA 1
ATOM 1885 C C . LYS A 1 240 ? 14.439 13.758 10.067 1.00 40.41 240 LYS A C 1
ATOM 1887 O O . LYS A 1 240 ? 15.397 14.069 9.359 1.00 40.41 240 LYS A O 1
ATOM 1892 N N . THR A 1 241 ? 13.387 13.106 9.579 1.00 43.47 241 THR A N 1
ATOM 1893 C CA . THR A 1 241 ? 13.088 13.099 8.147 1.00 43.47 241 THR A CA 1
ATOM 1894 C C . THR A 1 241 ? 12.495 14.466 7.823 1.00 43.47 241 THR A C 1
ATOM 1896 O O . THR A 1 241 ? 11.424 14.776 8.320 1.00 43.47 241 THR A O 1
ATOM 1899 N N . ASN A 1 242 ? 13.164 15.297 7.017 1.00 34.81 242 ASN A N 1
ATOM 1900 C CA . ASN A 1 242 ? 12.707 16.638 6.586 1.00 34.81 242 ASN A CA 1
ATOM 1901 C C . ASN A 1 242 ? 11.348 16.655 5.833 1.00 34.81 242 ASN A C 1
ATOM 1903 O O . ASN A 1 242 ? 10.989 17.639 5.191 1.00 34.81 242 ASN A O 1
ATOM 1907 N N . GLU A 1 243 ? 10.599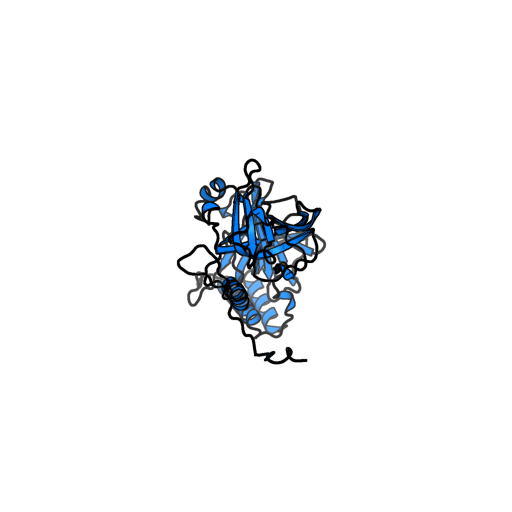 15.563 5.876 1.00 46.78 243 GLU A N 1
ATOM 1908 C CA . GLU A 1 243 ? 9.274 15.380 5.321 1.00 46.78 243 GLU A CA 1
ATOM 1909 C C . GLU A 1 243 ? 8.293 15.648 6.469 1.00 46.78 243 GLU A C 1
ATOM 1911 O O . GLU A 1 243 ? 8.129 14.804 7.345 1.00 46.78 243 GLU A O 1
ATOM 1916 N N . GLY A 1 244 ? 7.689 16.843 6.500 1.00 43.12 244 GLY A N 1
ATOM 1917 C CA . GLY A 1 244 ? 6.701 17.288 7.494 1.00 43.12 244 GLY A CA 1
ATOM 1918 C C . GLY A 1 244 ? 5.407 16.466 7.493 1.00 43.12 244 GLY A C 1
ATOM 1919 O O . GLY A 1 244 ? 4.328 16.990 7.226 1.00 43.12 244 GLY A O 1
ATOM 1920 N N . GLY A 1 245 ? 5.523 15.167 7.759 1.00 48.06 245 GLY A N 1
ATOM 1921 C CA . GLY A 1 245 ? 4.424 14.242 7.944 1.00 48.06 245 GLY A CA 1
ATOM 1922 C C . GLY A 1 245 ? 3.663 14.543 9.233 1.00 48.06 245 GLY A C 1
ATOM 1923 O O . GLY A 1 245 ? 4.179 15.220 10.130 1.00 48.06 245 GLY A O 1
ATOM 1924 N N . PRO A 1 246 ? 2.415 14.063 9.334 1.00 53.94 246 PRO A N 1
ATOM 1925 C CA . PRO A 1 246 ? 1.590 14.373 10.477 1.00 53.94 246 PRO A CA 1
ATOM 1926 C C . PRO A 1 246 ? 2.210 13.823 11.759 1.00 53.94 246 PRO A C 1
ATOM 1928 O O . PRO A 1 246 ? 2.573 12.651 11.829 1.00 53.94 246 PRO A O 1
ATOM 1931 N N . THR A 1 247 ? 2.350 14.671 12.775 1.00 65.12 247 THR A N 1
ATOM 1932 C CA . THR A 1 247 ? 2.849 14.249 14.088 1.00 65.12 247 THR A CA 1
ATOM 1933 C C . THR A 1 247 ? 1.707 13.654 14.902 1.00 65.12 247 THR A C 1
ATOM 1935 O O . THR A 1 247 ? 0.542 14.000 14.704 1.00 65.12 247 THR A O 1
ATOM 1938 N N . LEU A 1 248 ? 2.014 12.792 15.875 1.00 68.19 248 LEU A N 1
ATOM 1939 C CA . LEU A 1 248 ? 0.993 12.288 16.802 1.00 68.19 248 LEU A CA 1
ATOM 1940 C C . LEU A 1 248 ? 0.252 13.401 17.552 1.00 68.19 248 LEU A C 1
ATOM 1942 O O . LEU A 1 248 ? -0.903 13.219 17.918 1.00 68.19 248 LEU A O 1
ATOM 1946 N N . ALA A 1 249 ? 0.879 14.570 17.719 1.00 70.81 249 ALA A N 1
ATOM 1947 C CA . ALA A 1 249 ? 0.239 15.750 18.292 1.00 70.81 249 ALA A CA 1
ATOM 1948 C C . ALA A 1 249 ? -0.945 16.275 17.452 1.00 70.81 249 ALA A C 1
ATOM 1950 O O . ALA A 1 249 ? -1.769 17.018 17.971 1.00 70.81 249 ALA A O 1
ATOM 1951 N N . GLN A 1 250 ? -1.042 15.897 16.172 1.00 78.69 250 GLN A N 1
ATOM 1952 C CA . GLN A 1 250 ? -2.158 16.246 15.285 1.00 78.69 250 GLN A CA 1
ATOM 1953 C C . GLN A 1 250 ? -3.307 15.232 15.336 1.00 78.69 250 GLN A C 1
ATOM 1955 O O . GLN A 1 250 ? -4.357 15.447 14.723 1.00 78.69 250 GLN A O 1
ATOM 1960 N N . ILE A 1 251 ? -3.124 14.102 16.025 1.00 85.38 251 ILE A N 1
ATOM 1961 C CA . ILE A 1 251 ? -4.209 13.154 16.242 1.00 85.38 251 ILE A CA 1
ATOM 1962 C C . ILE A 1 251 ? -5.049 13.667 17.404 1.00 85.38 251 ILE A C 1
ATOM 1964 O O . ILE A 1 251 ? -4.688 13.537 18.570 1.00 85.38 251 ILE A O 1
ATOM 1968 N N . GLU A 1 252 ? -6.201 14.231 17.064 1.00 87.31 252 GLU A N 1
ATOM 1969 C CA . GLU A 1 252 ? -7.197 14.711 18.008 1.00 87.31 252 GLU A CA 1
ATOM 1970 C C . GLU A 1 252 ? -8.550 14.035 17.765 1.00 87.31 252 GLU A C 1
ATOM 1972 O O . GLU A 1 252 ? -8.766 13.303 16.791 1.00 87.31 252 GLU A O 1
ATOM 1977 N N . ARG A 1 253 ? -9.498 14.275 18.672 1.00 87.56 253 ARG A N 1
ATOM 1978 C CA . ARG A 1 253 ? -10.880 13.848 18.465 1.00 87.56 253 ARG A CA 1
ATOM 1979 C C . ARG A 1 253 ? -11.423 14.467 17.177 1.00 87.56 253 ARG A C 1
ATOM 1981 O O . ARG A 1 253 ? -11.382 15.674 16.980 1.00 87.56 253 ARG A O 1
ATOM 1988 N N . GLY A 1 254 ? -12.022 13.631 16.341 1.00 88.81 254 GLY A N 1
ATOM 1989 C CA . GLY A 1 254 ? -12.609 14.010 15.064 1.00 88.81 254 GLY A CA 1
ATOM 1990 C C . GLY A 1 254 ? -11.681 13.798 13.869 1.00 88.81 254 GLY A C 1
ATOM 1991 O O . GLY A 1 254 ? -12.190 13.790 12.744 1.00 88.81 254 GLY A O 1
ATOM 1992 N N . THR A 1 255 ? -10.381 13.571 14.091 1.00 91.69 255 THR A N 1
ATOM 1993 C CA . THR A 1 255 ? -9.410 13.248 13.038 1.00 91.69 255 THR A CA 1
ATOM 1994 C C . THR A 1 255 ? -9.804 11.956 12.325 1.00 91.69 255 THR A C 1
ATOM 1996 O O . THR A 1 255 ? -10.189 10.973 12.960 1.00 91.69 255 THR A O 1
ATOM 1999 N N . TYR A 1 256 ? -9.707 11.942 10.996 1.00 92.62 256 TYR A N 1
ATOM 2000 C CA . TYR A 1 256 ? -9.903 10.733 10.200 1.00 92.62 256 TYR A CA 1
ATOM 2001 C C . TYR A 1 256 ? -8.562 10.064 9.951 1.00 92.62 256 TYR A C 1
ATOM 2003 O O . TYR A 1 256 ? -7.620 10.714 9.502 1.00 92.62 256 TYR A O 1
ATOM 2011 N N . LEU A 1 257 ? -8.491 8.767 10.226 1.00 93.75 257 LEU A N 1
ATOM 2012 C CA . LEU A 1 257 ? -7.277 7.980 10.097 1.00 93.75 257 LEU A CA 1
ATOM 2013 C C . LEU A 1 257 ? -7.480 6.819 9.130 1.00 93.75 257 LEU A C 1
ATOM 2015 O O . LEU A 1 257 ? -8.546 6.203 9.067 1.00 93.75 257 LEU A O 1
ATOM 2019 N N . PHE A 1 258 ? -6.409 6.497 8.417 1.00 89.75 258 PHE A N 1
ATOM 2020 C CA . PHE A 1 258 ? -6.202 5.193 7.813 1.00 89.75 258 PHE A CA 1
ATOM 2021 C C . PHE A 1 258 ? -5.141 4.455 8.622 1.00 89.75 258 PHE A C 1
ATOM 2023 O O . PHE A 1 258 ? -3.986 4.871 8.641 1.00 89.75 258 PHE A O 1
ATOM 2030 N N . LEU A 1 259 ? -5.539 3.384 9.303 1.00 90.38 259 LEU A N 1
ATOM 2031 C CA . LEU A 1 259 ? -4.674 2.526 10.105 1.00 90.38 259 LEU A CA 1
ATOM 2032 C C . LEU A 1 259 ? -4.368 1.262 9.303 1.00 90.38 259 LEU A C 1
ATOM 2034 O O . LEU A 1 259 ? -5.278 0.570 8.856 1.00 90.38 259 LEU A O 1
ATOM 2038 N N . ARG A 1 260 ? -3.091 0.958 9.106 1.00 85.00 260 ARG A N 1
ATOM 2039 C CA . ARG A 1 260 ? -2.616 -0.151 8.280 1.00 85.00 260 ARG A CA 1
ATOM 2040 C C . ARG A 1 260 ? -2.021 -1.255 9.130 1.00 85.00 260 ARG A C 1
ATOM 2042 O O . ARG A 1 260 ? -1.180 -0.975 9.976 1.00 85.00 260 ARG A O 1
ATOM 2049 N N . ASN A 1 261 ? -2.370 -2.496 8.814 1.00 84.50 261 ASN A N 1
ATOM 2050 C CA . ASN A 1 261 ? -1.890 -3.702 9.475 1.00 84.50 261 ASN A CA 1
ATOM 2051 C C . ASN A 1 261 ? -2.090 -3.664 11.003 1.00 84.50 261 ASN A C 1
ATOM 2053 O O . ASN A 1 261 ? -1.181 -3.950 11.784 1.00 84.50 261 ASN A O 1
ATOM 2057 N N . LEU A 1 262 ? -3.301 -3.293 11.417 1.00 89.94 262 LEU A N 1
ATOM 2058 C CA . LEU A 1 262 ? -3.788 -3.512 12.771 1.00 89.94 262 LEU A CA 1
ATOM 2059 C C . LEU A 1 262 ? -3.838 -5.007 13.056 1.00 89.94 262 LEU A C 1
ATOM 2061 O O . LEU A 1 262 ? -4.303 -5.784 12.225 1.00 89.94 262 LEU A O 1
ATOM 2065 N N . PHE A 1 263 ? -3.395 -5.395 14.245 1.00 89.06 263 PHE A N 1
ATOM 2066 C CA . PHE A 1 263 ? -3.501 -6.760 14.737 1.00 89.06 263 PHE A CA 1
ATOM 2067 C C . PHE A 1 263 ? -4.629 -6.847 15.762 1.00 89.06 263 PHE A C 1
ATOM 2069 O O . PHE A 1 263 ? -4.543 -6.209 16.814 1.00 89.06 263 PHE A O 1
ATOM 2076 N N . SER A 1 264 ? -5.681 -7.617 15.477 1.00 90.62 264 SER A N 1
ATOM 2077 C CA . SER A 1 264 ? -6.738 -7.874 16.460 1.00 90.62 264 SER A CA 1
ATOM 2078 C C . SER A 1 264 ? -6.243 -8.840 17.539 1.00 90.62 264 SER A C 1
ATOM 2080 O O . SER A 1 264 ? -5.499 -9.783 17.265 1.00 90.62 264 SER A O 1
ATOM 2082 N N . LYS A 1 265 ? -6.663 -8.645 18.787 1.00 89.62 265 LYS A N 1
ATOM 2083 C CA . LYS A 1 265 ? -6.346 -9.530 19.915 1.00 89.62 265 LYS A CA 1
ATOM 2084 C C . LYS A 1 265 ? -7.564 -9.691 20.819 1.00 89.62 265 LYS A C 1
ATOM 2086 O O . LYS A 1 265 ? -8.384 -8.781 20.931 1.00 89.62 265 LYS A O 1
ATOM 2091 N N . ASP A 1 266 ? -7.635 -10.840 21.480 1.00 87.94 266 ASP A N 1
ATOM 2092 C CA . ASP A 1 266 ? -8.609 -11.063 22.541 1.00 87.94 266 ASP A CA 1
ATOM 2093 C C . ASP A 1 266 ? -8.277 -10.143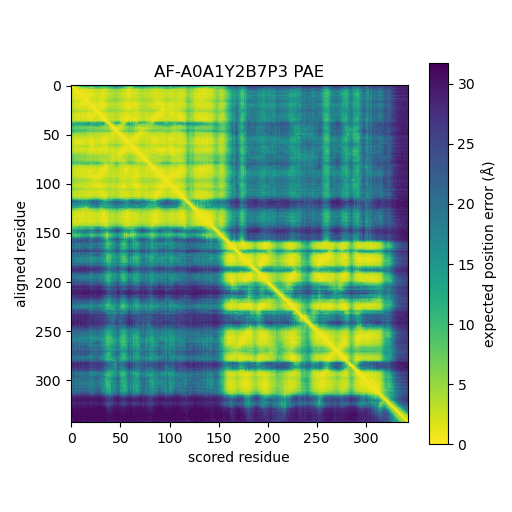 23.717 1.00 87.94 266 ASP A C 1
ATOM 2095 O O . ASP A 1 266 ? -7.116 -10.033 24.131 1.00 87.94 266 ASP A O 1
ATOM 2099 N N . ALA A 1 267 ? -9.303 -9.507 24.258 1.00 85.31 267 ALA A N 1
ATOM 2100 C CA . ALA A 1 267 ? -9.236 -8.689 25.451 1.00 85.31 267 ALA A CA 1
ATOM 2101 C C . ALA A 1 267 ? -10.363 -9.073 26.415 1.00 85.31 267 ALA A C 1
ATOM 2103 O O . ALA A 1 267 ? -11.255 -9.872 26.105 1.00 85.31 267 ALA A O 1
ATOM 2104 N N . ARG A 1 268 ? -10.268 -8.547 27.634 1.00 82.50 268 ARG A N 1
ATOM 2105 C CA . ARG A 1 268 ? -11.308 -8.676 28.646 1.00 82.50 268 ARG A CA 1
ATOM 2106 C C . ARG A 1 268 ? -11.513 -7.341 29.320 1.00 82.50 268 ARG A C 1
ATOM 2108 O O . ARG A 1 268 ? -10.540 -6.683 29.690 1.00 82.50 268 ARG A O 1
ATOM 2115 N N . ASP A 1 269 ? -12.772 -7.011 29.520 1.00 76.31 269 ASP A N 1
ATOM 2116 C CA . ASP A 1 269 ? -13.161 -5.829 30.266 1.00 76.31 269 ASP A CA 1
ATOM 2117 C C . ASP A 1 269 ? -13.016 -6.054 31.770 1.00 76.31 269 ASP A C 1
ATOM 2119 O O . ASP A 1 269 ? -12.768 -7.168 32.243 1.00 76.31 269 ASP A O 1
ATOM 2123 N N . ALA A 1 270 ? -13.173 -4.976 32.540 1.00 75.06 270 ALA A N 1
ATOM 2124 C CA . ALA A 1 270 ? -13.086 -5.013 33.999 1.00 75.06 270 ALA A CA 1
ATOM 2125 C C . ALA A 1 270 ? -14.126 -5.951 34.644 1.00 75.06 270 ALA A C 1
ATOM 2127 O O . ALA A 1 270 ? -13.896 -6.459 35.739 1.00 75.06 270 ALA A O 1
ATOM 2128 N N . ASP A 1 271 ? -15.251 -6.190 33.968 1.00 77.00 271 ASP A N 1
ATOM 2129 C CA . ASP A 1 271 ? -16.304 -7.126 34.372 1.00 77.00 271 ASP A CA 1
ATOM 2130 C C . ASP A 1 271 ? -16.051 -8.573 33.888 1.00 77.00 271 ASP A C 1
ATOM 2132 O O . ASP A 1 271 ? -16.823 -9.479 34.198 1.00 77.00 271 ASP A O 1
ATOM 2136 N N . GLY A 1 272 ? -14.961 -8.810 33.151 1.00 77.88 272 GLY A N 1
ATOM 2137 C CA . GLY A 1 272 ? -14.588 -10.109 32.597 1.00 77.88 272 GLY A CA 1
ATOM 2138 C C . GLY A 1 272 ? -15.215 -10.437 31.238 1.00 77.88 272 GLY A C 1
ATOM 2139 O O . GLY A 1 272 ? -14.914 -11.515 30.702 1.00 77.88 272 GLY A O 1
ATOM 2140 N N . THR A 1 273 ? -16.028 -9.538 30.670 1.00 81.00 273 THR A N 1
ATOM 2141 C CA . THR A 1 273 ? -16.641 -9.687 29.343 1.00 81.00 273 THR A CA 1
ATOM 2142 C C . THR A 1 273 ? -15.561 -9.794 28.269 1.00 81.00 273 THR A C 1
ATOM 2144 O O . THR A 1 273 ? -14.581 -9.052 28.279 1.00 81.00 273 THR A O 1
ATOM 2147 N N . ALA A 1 274 ? -15.709 -10.757 27.354 1.00 81.50 274 ALA A N 1
ATOM 2148 C CA . ALA A 1 274 ? -14.769 -10.949 26.253 1.00 81.50 274 ALA A CA 1
ATOM 2149 C C . ALA A 1 274 ? -14.962 -9.860 25.193 1.00 81.50 274 ALA A C 1
ATOM 2151 O O . ALA A 1 274 ? -16.071 -9.673 24.686 1.00 81.50 274 ALA A O 1
ATOM 2152 N N . THR A 1 275 ? -13.875 -9.179 24.849 1.00 86.38 275 THR A N 1
ATOM 2153 C CA . THR A 1 275 ? -13.864 -8.058 23.905 1.00 86.38 275 THR A CA 1
ATOM 2154 C C . THR A 1 275 ? -12.740 -8.224 22.885 1.00 86.38 275 THR A C 1
ATOM 2156 O O . THR A 1 275 ? -11.856 -9.071 23.046 1.00 86.38 275 THR A O 1
ATOM 2159 N N . ILE A 1 276 ? -12.788 -7.457 21.793 1.00 88.75 276 ILE A N 1
ATOM 2160 C CA . ILE A 1 276 ? -11.698 -7.403 20.810 1.00 88.75 276 ILE A CA 1
ATOM 2161 C C . ILE A 1 276 ? -11.087 -6.009 20.849 1.00 88.75 276 ILE A C 1
ATOM 2163 O O . ILE A 1 276 ? -11.777 -4.997 20.737 1.00 88.75 276 ILE A O 1
ATOM 2167 N N . GLU A 1 277 ? -9.767 -5.977 20.963 1.00 90.88 277 GLU A N 1
ATOM 2168 C CA . GLU A 1 277 ? -8.959 -4.775 20.793 1.00 90.88 277 GLU A CA 1
ATOM 2169 C C . GLU A 1 277 ? -8.052 -4.943 19.577 1.00 90.88 277 GLU A C 1
ATOM 2171 O O . GLU A 1 277 ? -7.780 -6.062 19.134 1.00 90.88 277 GLU A O 1
ATOM 2176 N N . ALA A 1 278 ? -7.524 -3.837 19.064 1.00 91.94 278 ALA A N 1
ATOM 2177 C CA . ALA A 1 278 ? -6.492 -3.870 18.041 1.00 91.94 278 ALA A CA 1
ATOM 2178 C C . ALA A 1 278 ? -5.213 -3.181 18.517 1.00 91.94 278 ALA A C 1
ATOM 2180 O O . ALA A 1 278 ? -5.241 -2.254 19.328 1.00 91.94 278 ALA A O 1
ATOM 2181 N N . SER A 1 279 ? -4.069 -3.623 18.006 1.00 90.81 279 SER A N 1
ATOM 2182 C CA . SER A 1 279 ? -2.803 -2.934 18.223 1.00 90.81 279 SER A CA 1
ATOM 218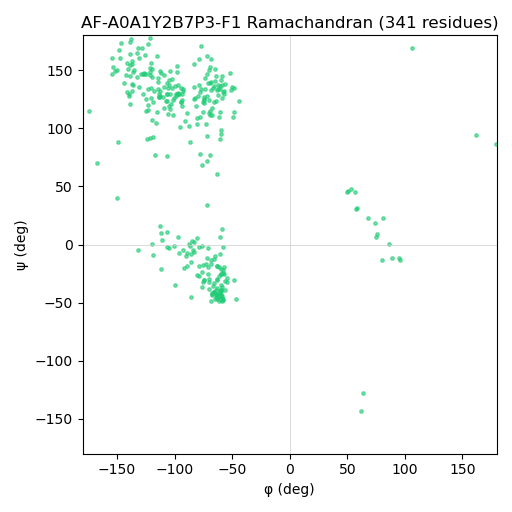3 C C . SER A 1 279 ? -2.076 -2.636 16.922 1.00 90.81 279 SER A C 1
ATOM 2185 O O . SER A 1 279 ? -2.143 -3.392 15.952 1.00 90.81 279 SER A O 1
ATOM 2187 N N . LEU A 1 280 ? -1.375 -1.507 16.922 1.00 89.25 280 LEU A N 1
ATOM 2188 C CA . LEU A 1 280 ? -0.521 -1.052 15.839 1.00 89.25 280 LEU A CA 1
ATOM 2189 C C . LEU A 1 280 ? 0.925 -1.022 16.343 1.00 89.25 280 LEU A C 1
ATOM 2191 O O . LEU A 1 280 ? 1.262 -0.235 17.224 1.00 89.25 280 LEU A O 1
ATOM 2195 N N . HIS A 1 281 ? 1.773 -1.879 15.782 1.00 82.56 281 HIS A N 1
ATOM 2196 C CA . HIS A 1 281 ? 3.199 -1.967 16.119 1.00 82.56 281 HIS A CA 1
ATOM 2197 C C . HIS A 1 281 ? 4.051 -1.566 14.923 1.00 82.56 281 HIS A C 1
ATOM 2199 O O . HIS A 1 281 ? 3.683 -1.909 13.800 1.00 82.56 281 HIS A O 1
ATOM 2205 N N . SER A 1 282 ? 5.183 -0.889 15.142 1.00 67.44 282 SER A N 1
ATOM 2206 C CA . SER A 1 282 ? 6.045 -0.431 14.044 1.00 67.44 282 SER A CA 1
ATOM 2207 C C . SER A 1 282 ? 6.670 -1.599 13.273 1.00 67.44 282 SER A C 1
ATOM 2209 O O . SER A 1 282 ? 6.764 -1.494 12.059 1.00 67.44 282 SER A O 1
ATOM 2211 N N . GLU A 1 283 ? 6.980 -2.737 13.920 1.00 63.41 283 GLU A N 1
ATOM 2212 C CA . GLU A 1 283 ? 7.334 -4.028 13.286 1.00 63.41 283 GLU A CA 1
ATOM 2213 C C . GLU A 1 283 ? 7.492 -5.168 14.332 1.00 63.41 283 GLU A C 1
ATOM 2215 O O . GLU A 1 283 ? 8.432 -5.173 15.129 1.00 63.41 283 GLU A O 1
ATOM 2220 N N . ARG A 1 284 ? 6.636 -6.210 14.319 1.00 49.66 284 ARG A N 1
ATOM 2221 C CA . ARG A 1 284 ? 6.757 -7.388 15.220 1.00 49.66 284 ARG A CA 1
ATOM 2222 C C . ARG A 1 284 ? 7.243 -8.648 14.489 1.00 49.66 284 ARG A C 1
ATOM 2224 O O . ARG A 1 284 ? 6.484 -9.576 14.235 1.00 49.66 284 ARG A O 1
ATOM 2231 N N . GLY A 1 285 ? 8.530 -8.728 14.175 1.00 46.06 285 GLY A N 1
ATOM 2232 C CA . GLY A 1 285 ? 9.171 -9.966 13.691 1.00 46.06 285 GLY A CA 1
ATOM 2233 C C . GLY A 1 285 ? 9.496 -9.982 12.197 1.00 46.06 285 GLY A C 1
ATOM 2234 O O . GLY A 1 285 ? 9.006 -9.157 11.440 1.00 46.06 285 GLY A O 1
ATOM 2235 N N . GLU A 1 286 ? 10.275 -10.978 11.757 1.00 36.56 286 GLU A N 1
ATOM 2236 C CA . GLU A 1 286 ? 10.664 -11.203 10.344 1.00 36.56 286 GLU A CA 1
ATOM 2237 C C . GLU A 1 286 ? 9.477 -11.446 9.386 1.00 36.56 286 GLU A C 1
ATOM 2239 O O . GLU A 1 286 ? 9.660 -11.503 8.173 1.00 36.56 286 GLU A O 1
ATOM 2244 N N . LYS A 1 287 ? 8.258 -11.603 9.922 1.00 38.91 287 LYS A N 1
ATOM 2245 C CA . LYS A 1 287 ? 7.022 -11.889 9.174 1.00 38.91 287 LYS A CA 1
ATOM 2246 C C . LYS A 1 287 ? 5.932 -10.820 9.330 1.00 38.91 287 LYS A C 1
ATOM 2248 O O . LYS A 1 287 ? 4.851 -10.991 8.773 1.00 38.91 287 LYS A O 1
ATOM 2253 N N . SER A 1 288 ? 6.168 -9.751 10.092 1.00 52.28 288 SER A N 1
ATOM 2254 C CA . SER A 1 288 ? 5.171 -8.700 10.326 1.00 52.28 288 SER A CA 1
ATOM 2255 C C . SER A 1 288 ? 5.373 -7.570 9.324 1.00 52.28 288 SER A C 1
ATOM 2257 O O . SER A 1 288 ? 6.450 -6.989 9.250 1.00 52.28 288 SER A O 1
ATOM 2259 N N . MET A 1 289 ? 4.336 -7.259 8.543 1.00 57.94 289 MET A N 1
ATOM 2260 C CA . MET A 1 289 ? 4.282 -5.985 7.826 1.00 57.94 289 MET A CA 1
ATOM 2261 C C . MET A 1 289 ? 4.137 -4.897 8.896 1.00 57.94 289 MET A C 1
ATOM 2263 O O . MET A 1 289 ? 3.188 -4.952 9.667 1.00 57.94 289 MET A O 1
ATOM 2267 N N . GLY A 1 290 ? 5.083 -3.973 9.033 1.00 66.75 290 GLY A N 1
ATOM 2268 C CA . GLY A 1 290 ? 4.982 -2.906 10.033 1.00 66.75 290 GLY A CA 1
ATOM 2269 C C . GLY A 1 290 ? 3.645 -2.166 9.957 1.00 66.75 290 GLY A C 1
ATOM 2270 O O . GLY A 1 290 ? 3.183 -1.824 8.863 1.00 66.75 290 GLY A O 1
ATOM 2271 N N . GLY A 1 291 ? 3.007 -1.959 11.107 1.00 74.31 291 GLY A N 1
ATOM 2272 C CA . GLY A 1 291 ? 1.789 -1.169 11.217 1.00 74.31 291 GLY A CA 1
ATOM 2273 C C . GLY A 1 291 ? 2.085 0.301 10.947 1.00 74.31 291 GLY A C 1
ATOM 2274 O O . GLY A 1 291 ? 3.125 0.806 11.362 1.00 74.31 291 GLY A O 1
ATOM 2275 N N . ARG A 1 292 ? 1.190 0.984 10.232 1.00 78.25 292 ARG A N 1
ATOM 2276 C CA . ARG A 1 292 ? 1.333 2.408 9.882 1.00 78.25 292 ARG A CA 1
ATOM 2277 C C . ARG A 1 292 ? 0.015 3.142 10.015 1.00 78.25 292 ARG A C 1
ATOM 2279 O O . ARG A 1 292 ? -1.038 2.515 10.027 1.00 78.25 292 ARG A O 1
ATOM 2286 N N . TRP A 1 293 ? 0.060 4.464 10.053 1.00 84.56 293 TRP A N 1
ATOM 2287 C CA . TRP A 1 293 ? -1.140 5.288 10.059 1.00 84.56 293 TRP A CA 1
ATOM 2288 C C . TRP A 1 293 ? -0.965 6.545 9.201 1.00 84.56 293 TRP A C 1
ATOM 2290 O O . TRP A 1 293 ? 0.155 6.970 8.929 1.00 84.56 293 TRP A O 1
ATOM 2300 N N . GLN A 1 294 ? -2.079 7.108 8.735 1.00 83.25 294 GLN A N 1
ATOM 2301 C CA . GLN A 1 294 ? -2.126 8.335 7.939 1.00 83.25 294 GLN A CA 1
ATOM 2302 C C . GLN A 1 294 ? -3.372 9.149 8.307 1.00 83.25 294 GLN A C 1
ATOM 2304 O O . GLN A 1 294 ? -4.452 8.574 8.448 1.00 83.25 294 GLN A O 1
ATOM 2309 N N . ILE A 1 295 ? -3.238 10.477 8.412 1.00 83.88 295 ILE A N 1
ATOM 2310 C CA . ILE A 1 295 ? -4.384 11.396 8.507 1.00 83.88 295 ILE A CA 1
ATOM 2311 C C . ILE A 1 295 ? -5.010 11.572 7.124 1.00 83.88 295 ILE A C 1
ATOM 2313 O O . ILE A 1 295 ? -4.310 11.772 6.133 1.00 83.88 295 ILE A O 1
ATOM 2317 N N . LEU A 1 296 ? -6.335 11.492 7.062 1.00 80.94 296 LEU A N 1
ATOM 2318 C CA . LEU A 1 296 ? -7.102 11.628 5.832 1.00 80.94 296 LEU A CA 1
ATOM 2319 C C . LEU A 1 296 ? -7.792 12.985 5.762 1.00 80.94 296 LEU A C 1
ATOM 2321 O O . LEU A 1 296 ? -8.443 13.420 6.716 1.00 80.94 296 LEU A O 1
ATOM 2325 N N . ASP A 1 297 ? -7.737 13.594 4.583 1.00 79.06 297 ASP A N 1
ATOM 2326 C CA . ASP A 1 297 ? -8.476 14.817 4.297 1.00 79.06 297 ASP A CA 1
ATOM 2327 C C . ASP A 1 297 ? -9.988 14.586 4.327 1.00 79.06 297 ASP A C 1
ATOM 2329 O O . ASP A 1 297 ? -10.502 13.520 3.972 1.00 79.06 297 ASP A O 1
ATOM 2333 N N . ARG A 1 298 ? -10.737 15.639 4.669 1.00 84.75 298 ARG A N 1
ATOM 2334 C CA . ARG A 1 298 ? -12.209 15.600 4.710 1.00 84.75 298 ARG A CA 1
ATOM 2335 C C . ARG A 1 298 ? -12.851 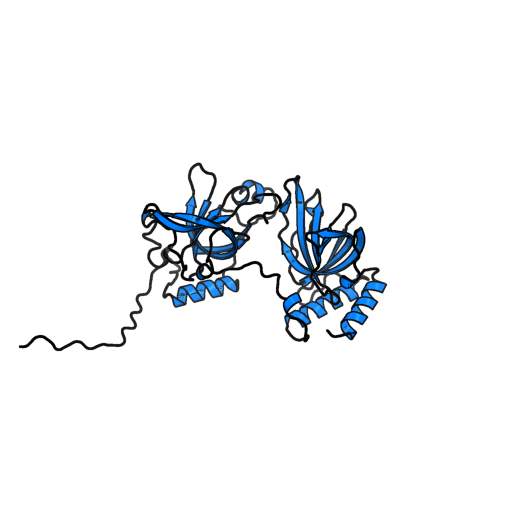15.246 3.368 1.00 84.75 298 ARG A C 1
ATOM 2337 O O . ARG A 1 298 ? -13.972 14.732 3.350 1.00 84.75 298 ARG A O 1
ATOM 2344 N N . ASP A 1 299 ? -12.154 15.515 2.268 1.00 77.25 299 ASP A N 1
ATOM 2345 C CA . ASP A 1 299 ? -12.622 15.234 0.913 1.00 77.25 299 ASP A CA 1
ATOM 2346 C C . ASP A 1 299 ? -12.332 13.806 0.440 1.00 77.25 299 ASP A C 1
ATOM 2348 O O . ASP A 1 299 ? -12.863 13.391 -0.601 1.00 77.25 299 ASP A O 1
ATOM 2352 N N . HIS A 1 300 ? -11.562 13.036 1.218 1.00 81.75 300 HIS A N 1
ATOM 2353 C CA . HIS A 1 300 ? -11.233 11.651 0.916 1.00 81.75 300 HIS A CA 1
ATOM 2354 C C . HIS A 1 300 ? -12.505 10.795 0.798 1.00 81.75 300 HIS A C 1
ATOM 2356 O O . HIS A 1 300 ? -13.440 10.898 1.597 1.00 81.75 300 HIS A O 1
ATOM 2362 N N . ILE A 1 301 ? -12.553 9.912 -0.204 1.00 78.62 301 ILE A N 1
ATOM 2363 C CA . ILE A 1 301 ? -13.764 9.143 -0.532 1.00 78.62 301 ILE A CA 1
ATOM 2364 C C . ILE A 1 301 ? -14.244 8.263 0.631 1.00 78.62 301 ILE A C 1
ATOM 2366 O O . ILE A 1 301 ? -15.442 8.194 0.902 1.00 78.62 301 ILE A O 1
ATOM 2370 N N . GLU A 1 302 ? -13.319 7.648 1.370 1.00 88.88 302 GLU A N 1
ATOM 2371 C CA . GLU A 1 302 ? -13.657 6.840 2.550 1.00 88.88 302 GLU A CA 1
ATOM 2372 C C . GLU A 1 302 ? -14.158 7.702 3.716 1.00 88.88 302 GLU A C 1
ATOM 2374 O O . GLU A 1 302 ? -15.073 7.294 4.429 1.00 88.88 302 GLU A O 1
ATOM 2379 N N . VAL A 1 303 ? -13.661 8.937 3.855 1.00 89.69 303 VAL A N 1
ATOM 2380 C CA . VAL A 1 303 ? -14.151 9.886 4.867 1.00 89.69 303 VAL A CA 1
ATOM 2381 C C . VAL A 1 303 ? -15.593 10.288 4.568 1.00 89.69 303 VAL A C 1
ATOM 2383 O O . VAL A 1 303 ? -16.431 10.300 5.468 1.00 89.69 303 VAL A O 1
ATOM 2386 N N . LYS A 1 304 ? -15.938 10.513 3.294 1.00 86.94 304 LYS A N 1
ATOM 2387 C CA . LYS A 1 304 ? -17.330 10.759 2.875 1.00 86.94 304 LYS A CA 1
ATOM 2388 C C . LYS A 1 304 ? -18.252 9.586 3.227 1.00 86.94 304 LYS A C 1
ATOM 2390 O O . LYS A 1 304 ? -19.367 9.811 3.690 1.00 86.94 304 LYS A O 1
ATOM 2395 N N . LYS A 1 305 ? -17.786 8.340 3.074 1.00 91.50 305 LYS A N 1
ATOM 2396 C CA . LYS A 1 305 ? -18.549 7.141 3.472 1.00 91.50 305 LYS A CA 1
ATOM 2397 C C . LYS A 1 305 ? -18.719 7.022 4.988 1.00 91.50 305 LYS A C 1
ATOM 2399 O O . LYS A 1 305 ? -19.793 6.641 5.438 1.00 91.50 305 LYS A O 1
ATOM 2404 N N . ILE A 1 306 ? -17.679 7.313 5.774 1.00 93.50 306 ILE A N 1
ATOM 2405 C CA . ILE A 1 306 ? -17.747 7.331 7.248 1.00 93.50 306 ILE A CA 1
ATOM 2406 C C . ILE A 1 306 ? -18.763 8.381 7.710 1.00 93.50 306 ILE A C 1
ATOM 2408 O O . ILE A 1 306 ? -19.667 8.070 8.479 1.00 93.50 306 ILE A O 1
ATOM 2412 N N . ARG A 1 307 ? -18.682 9.603 7.172 1.00 92.31 307 ARG A N 1
ATOM 2413 C CA . ARG A 1 307 ? -19.614 10.693 7.496 1.00 92.31 307 ARG A CA 1
ATOM 2414 C C . ARG A 1 307 ? -21.059 10.356 7.157 1.00 92.31 307 ARG A C 1
ATOM 2416 O O . ARG A 1 307 ? -21.940 10.607 7.966 1.00 92.31 307 ARG A O 1
ATOM 2423 N N . ARG A 1 308 ? -21.293 9.741 5.998 1.00 90.75 308 ARG A N 1
ATOM 2424 C CA . ARG A 1 308 ? -22.628 9.277 5.617 1.00 90.75 308 ARG A CA 1
ATOM 2425 C C . ARG A 1 308 ? -23.185 8.261 6.622 1.00 90.75 308 ARG A C 1
ATOM 2427 O O . ARG A 1 308 ? -24.332 8.395 7.024 1.00 90.75 308 ARG A O 1
ATOM 2434 N N . ARG A 1 309 ? -22.379 7.285 7.061 1.00 91.81 309 ARG A N 1
ATOM 2435 C CA . ARG A 1 309 ? -22.788 6.303 8.085 1.00 91.81 309 ARG A CA 1
ATOM 2436 C C . ARG A 1 309 ? -23.116 6.972 9.423 1.00 91.81 309 ARG A C 1
ATOM 2438 O O . ARG A 1 309 ? -24.122 6.646 10.039 1.00 91.81 309 ARG A O 1
ATOM 2445 N N . MET A 1 310 ? -22.305 7.943 9.839 1.00 89.56 310 MET A N 1
ATOM 2446 C CA . MET A 1 310 ? -22.563 8.757 11.031 1.00 89.56 310 MET A CA 1
ATOM 2447 C C . MET A 1 310 ? -23.906 9.509 10.927 1.00 89.56 310 MET A C 1
ATOM 2449 O O . MET A 1 310 ? -24.711 9.478 11.857 1.00 89.56 310 MET A O 1
ATOM 2453 N N . GLU A 1 311 ? -24.185 10.137 9.782 1.00 87.88 311 GLU A N 1
ATOM 2454 C CA . GLU A 1 311 ? -25.447 10.845 9.522 1.00 87.88 311 GLU A CA 1
ATOM 2455 C C . GLU A 1 311 ? -26.658 9.894 9.514 1.00 87.88 311 GLU A C 1
ATOM 2457 O O . GLU A 1 311 ? -27.705 10.227 10.070 1.00 87.88 311 GLU A O 1
ATOM 2462 N N . GLU A 1 312 ? -26.514 8.692 8.946 1.00 87.19 312 GLU A N 1
ATOM 2463 C CA . GLU A 1 312 ? -27.542 7.637 8.947 1.00 87.19 312 GLU A CA 1
ATOM 2464 C C . GLU A 1 312 ? -27.908 7.178 10.372 1.00 87.19 312 GLU A C 1
ATOM 2466 O O . GLU A 1 312 ? -29.048 6.784 10.619 1.00 87.19 312 GLU A O 1
ATOM 2471 N N . GLN A 1 313 ? -26.984 7.299 11.329 1.00 83.94 313 GLN A N 1
ATOM 2472 C CA . GLN A 1 313 ? -27.221 7.043 12.754 1.00 83.94 313 GLN A CA 1
ATOM 2473 C C . GLN A 1 313 ? -27.801 8.253 13.515 1.00 83.94 313 GLN A C 1
ATOM 2475 O O . GLN A 1 313 ? -27.997 8.185 14.728 1.00 83.94 313 GLN A O 1
ATOM 2480 N N . GLY A 1 314 ? -28.086 9.369 12.833 1.00 81.81 314 GLY A N 1
ATOM 2481 C CA . GLY A 1 314 ? -28.632 10.582 13.454 1.00 81.81 314 GLY A CA 1
ATOM 2482 C C . GLY A 1 314 ? -27.613 11.376 14.277 1.00 81.81 314 GLY A C 1
ATOM 2483 O O . GLY A 1 314 ? -27.996 12.192 15.121 1.00 81.81 314 GLY A O 1
ATOM 2484 N N . LEU A 1 315 ? -26.321 11.138 14.044 1.00 80.19 315 LEU A N 1
ATOM 2485 C CA . LEU A 1 315 ? -25.226 11.840 14.698 1.00 80.19 315 LEU A CA 1
ATOM 2486 C C . LEU A 1 315 ? -24.803 13.024 13.832 1.00 80.19 315 LEU A C 1
ATOM 2488 O O . LEU A 1 315 ? -24.448 12.871 12.663 1.00 80.19 315 LEU A O 1
ATOM 2492 N N . THR A 1 316 ? -24.812 14.220 14.412 1.00 67.94 316 THR A N 1
ATOM 2493 C CA . THR A 1 316 ? -24.330 15.431 13.741 1.00 67.94 316 THR A CA 1
ATOM 2494 C C . THR A 1 316 ? -23.153 16.015 14.504 1.00 67.94 316 THR A C 1
ATOM 2496 O O . THR A 1 316 ? -23.219 16.199 15.720 1.00 67.94 316 THR A O 1
ATOM 2499 N N . ILE A 1 317 ? -22.076 16.340 13.784 1.00 61.25 317 ILE A N 1
ATOM 2500 C CA . ILE A 1 317 ? -20.963 17.119 14.335 1.00 61.25 317 ILE A CA 1
ATOM 2501 C C . ILE A 1 317 ? -21.416 18.578 14.359 1.00 61.25 317 ILE A C 1
ATOM 2503 O O . ILE A 1 317 ? -21.554 19.202 13.305 1.00 61.25 317 ILE A O 1
ATOM 2507 N N . ASN A 1 318 ? -21.658 19.121 15.551 1.00 52.53 318 ASN A N 1
ATOM 2508 C CA . ASN A 1 318 ? -21.871 20.555 15.695 1.00 52.53 318 ASN A CA 1
ATOM 2509 C C . ASN A 1 318 ? -20.533 21.259 15.444 1.00 52.53 318 ASN A C 1
ATOM 2511 O O . ASN A 1 318 ? -19.542 20.939 16.096 1.00 52.53 318 ASN A O 1
ATOM 2515 N N . LYS A 1 319 ? -20.490 22.200 14.494 1.00 45.09 319 LYS A N 1
ATOM 2516 C CA . LYS A 1 319 ? -19.246 22.889 14.099 1.00 45.09 319 LYS A CA 1
ATOM 2517 C C . LYS A 1 319 ? -18.571 23.651 15.248 1.00 45.09 319 LYS A C 1
ATOM 2519 O O . LYS A 1 319 ? -17.363 23.843 15.181 1.00 45.09 319 LYS A O 1
ATOM 2524 N N . ASP A 1 320 ? -19.327 23.989 16.292 1.00 41.88 320 ASP A N 1
ATOM 2525 C CA . ASP A 1 320 ? -18.877 24.842 17.398 1.00 41.88 320 ASP A CA 1
ATOM 2526 C C . ASP A 1 320 ? -18.713 24.097 18.733 1.00 41.88 320 ASP A C 1
ATOM 2528 O O . ASP A 1 320 ? -18.403 24.707 19.754 1.00 41.88 320 ASP A O 1
ATOM 2532 N N . SER A 1 321 ? -18.906 22.774 18.761 1.00 42.75 321 SER A N 1
ATOM 2533 C CA . SER A 1 321 ? -18.713 21.988 19.981 1.00 42.75 321 SER A CA 1
ATOM 2534 C C . SER A 1 321 ? -17.974 20.695 19.685 1.00 42.75 321 SER A C 1
ATOM 2536 O O . SER A 1 321 ? -18.396 19.919 18.833 1.00 42.75 321 SER A O 1
ATOM 2538 N N . THR A 1 322 ? -16.956 20.390 20.483 1.00 45.38 322 THR A N 1
ATOM 2539 C CA . THR A 1 322 ? -16.269 19.090 20.536 1.00 45.38 322 THR A CA 1
ATOM 2540 C C . THR A 1 322 ? -17.187 17.919 20.924 1.00 45.38 322 THR A C 1
ATOM 2542 O O . THR A 1 322 ? -16.707 16.802 21.081 1.00 45.38 322 THR A O 1
ATOM 2545 N N . ASN A 1 323 ? -18.501 18.130 21.052 1.00 43.88 323 ASN A N 1
ATOM 2546 C CA . ASN A 1 323 ? -19.483 17.150 21.497 1.00 43.88 323 ASN A CA 1
ATOM 2547 C C . ASN A 1 323 ? -20.296 16.605 20.314 1.00 43.88 323 ASN A C 1
ATOM 2549 O O . ASN A 1 323 ? -20.878 17.361 19.535 1.00 43.88 323 ASN A O 1
ATOM 2553 N N . LEU A 1 324 ? -20.383 15.277 20.220 1.00 49.69 324 LEU A N 1
ATOM 2554 C CA . LEU A 1 324 ? -21.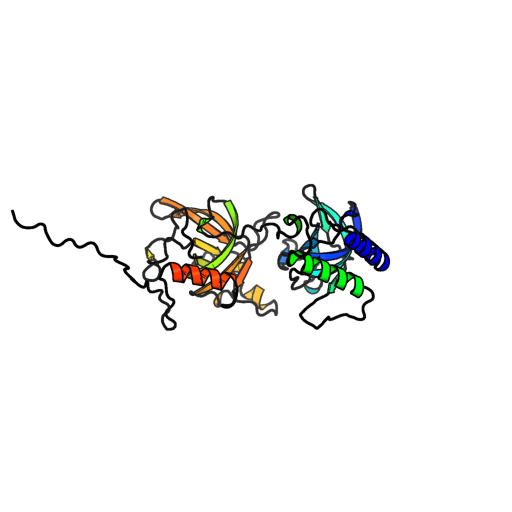386 14.606 19.394 1.00 49.69 324 LEU A CA 1
ATOM 2555 C C . LEU A 1 324 ? -22.729 14.714 20.111 1.00 49.69 324 LEU A C 1
ATOM 2557 O O . LEU A 1 324 ? -22.849 14.327 21.270 1.00 49.69 324 LEU A O 1
ATOM 2561 N N . THR A 1 325 ? -23.735 15.242 19.426 1.00 46.47 325 THR A N 1
ATOM 2562 C CA . THR A 1 325 ? -25.106 15.268 19.937 1.00 46.47 325 THR A CA 1
ATOM 2563 C C . THR A 1 325 ? -25.953 14.352 19.067 1.00 46.47 325 THR A C 1
ATOM 2565 O O . THR A 1 325 ? -25.915 14.429 17.838 1.00 46.47 325 THR A O 1
ATOM 2568 N N . GLY A 1 326 ? -26.672 13.426 19.703 1.00 42.88 326 GLY A N 1
ATOM 2569 C CA . GLY A 1 326 ? -27.678 12.621 19.022 1.00 42.88 326 GLY A CA 1
ATOM 2570 C C . GLY A 1 326 ? -28.909 13.480 18.764 1.00 42.88 326 GLY A C 1
ATOM 2571 O O . GLY A 1 326 ? -29.473 14.048 19.699 1.00 42.88 326 GLY A O 1
ATOM 2572 N N . SER A 1 327 ? -29.338 13.586 17.508 1.00 39.84 327 SER A N 1
ATOM 2573 C CA . SER A 1 327 ? -30.635 14.177 17.197 1.00 39.84 327 SER A CA 1
ATOM 2574 C C . SER A 1 327 ? -31.715 13.122 17.425 1.00 39.84 327 SER A C 1
ATOM 2576 O O . SER A 1 327 ? -31.854 12.181 16.646 1.00 39.84 327 SER A O 1
ATOM 2578 N N . THR A 1 328 ? -32.521 13.270 18.476 1.00 37.31 328 THR A N 1
ATOM 2579 C CA . THR A 1 328 ? -33.762 12.503 18.642 1.00 37.31 328 THR A CA 1
ATOM 2580 C C . THR A 1 328 ? -34.817 12.998 17.652 1.00 37.31 328 THR A C 1
ATOM 2582 O O . THR A 1 328 ? -35.820 13.607 18.020 1.00 37.31 328 THR A O 1
ATOM 2585 N N . LYS A 1 329 ? -34.648 12.696 16.361 1.00 35.50 329 LYS A N 1
ATOM 2586 C CA . LYS A 1 329 ? -35.788 12.665 15.438 1.00 35.50 329 LYS A CA 1
ATOM 2587 C C . LYS A 1 329 ? -36.550 11.363 15.653 1.00 35.50 329 LYS A C 1
ATOM 2589 O O . LYS A 1 329 ? -36.446 10.409 14.889 1.00 35.50 329 LYS A O 1
ATOM 2594 N N . ASN A 1 330 ? -37.340 11.354 16.722 1.00 32.91 330 ASN A N 1
ATOM 2595 C CA . ASN A 1 330 ? -38.402 10.385 16.935 1.00 32.91 330 ASN A CA 1
ATOM 2596 C C . ASN A 1 330 ? -39.415 10.493 15.785 1.00 32.91 330 ASN A C 1
ATOM 2598 O O . ASN A 1 330 ? -40.345 11.294 15.819 1.00 32.91 330 ASN A O 1
ATOM 2602 N N . SER A 1 331 ? -39.256 9.648 14.769 1.00 33.56 331 SER A N 1
ATOM 2603 C CA . SER A 1 331 ? -40.342 9.250 13.875 1.00 33.56 331 SER A CA 1
ATOM 2604 C C . SER A 1 331 ? -41.225 8.233 14.612 1.00 33.56 331 SER A C 1
ATOM 2606 O O . SER A 1 331 ? -41.272 7.055 14.256 1.00 33.56 331 SER A O 1
ATOM 2608 N N . TYR A 1 332 ? -41.939 8.678 15.650 1.00 31.59 332 TYR A N 1
ATOM 2609 C CA . TYR A 1 332 ? -43.116 7.951 16.120 1.00 31.59 332 TYR A CA 1
ATOM 2610 C C . TYR A 1 332 ? -44.219 8.158 15.079 1.00 31.59 332 TYR A C 1
ATOM 2612 O O . TYR A 1 332 ? -44.950 9.147 15.101 1.00 31.59 332 TYR A O 1
ATOM 2620 N N . LYS A 1 333 ? -44.329 7.221 14.130 1.00 34.16 333 LYS A N 1
ATOM 2621 C CA . LYS A 1 333 ? -45.603 7.004 13.440 1.00 34.16 333 LYS A CA 1
ATOM 2622 C C . LYS A 1 333 ? -46.582 6.471 14.483 1.00 34.16 333 LYS A C 1
ATOM 2624 O O . LYS A 1 333 ? -46.283 5.506 15.181 1.00 34.16 333 LYS A O 1
ATOM 2629 N N . GLY A 1 334 ? -47.690 7.189 14.630 1.00 32.72 334 GLY A N 1
ATOM 2630 C CA . GLY A 1 334 ? -48.593 7.100 15.766 1.00 32.72 334 GLY A CA 1
ATOM 2631 C C . GLY A 1 334 ? -49.144 5.707 16.052 1.00 32.72 334 GLY A C 1
ATOM 2632 O O . GLY A 1 334 ? -49.593 4.996 15.158 1.00 32.72 334 GLY A O 1
ATOM 2633 N N . PHE A 1 335 ? -49.187 5.390 17.341 1.00 30.50 335 PHE A N 1
ATOM 2634 C CA . PHE A 1 335 ? -50.147 4.461 17.913 1.00 30.50 335 PHE A CA 1
ATOM 2635 C C . PHE A 1 335 ? -50.946 5.243 18.958 1.00 30.50 335 PHE A C 1
ATOM 2637 O O . PHE A 1 335 ? -50.424 5.625 20.003 1.00 30.50 335 PHE A O 1
ATOM 2644 N N . ASN A 1 336 ? -52.203 5.543 18.626 1.00 34.47 336 ASN A N 1
ATOM 2645 C CA . ASN A 1 336 ? -53.182 6.090 19.558 1.00 34.47 336 ASN A CA 1
ATOM 2646 C C . ASN A 1 336 ? -53.513 5.014 20.600 1.00 34.47 336 ASN A C 1
ATOM 2648 O O . ASN A 1 336 ? -54.169 4.028 20.272 1.00 34.47 336 ASN A O 1
ATOM 2652 N N . LEU A 1 337 ? -53.101 5.223 21.849 1.00 30.27 337 LEU A N 1
ATOM 2653 C CA . LEU A 1 337 ? -53.642 4.524 23.015 1.00 30.27 337 LEU A CA 1
ATOM 2654 C C . LEU A 1 337 ? -54.298 5.557 23.938 1.00 30.27 337 LEU A C 1
ATOM 2656 O O . LEU A 1 337 ? -53.756 5.974 24.956 1.00 30.27 337 LEU A O 1
ATOM 2660 N N . LEU A 1 338 ? -55.492 5.987 23.541 1.00 32.50 338 LEU A N 1
ATOM 2661 C CA . LEU A 1 338 ? -56.465 6.644 24.406 1.00 32.50 338 LEU A CA 1
ATOM 2662 C C . LEU A 1 338 ? -57.724 5.787 24.354 1.00 32.50 338 LEU A C 1
ATOM 2664 O O . LEU A 1 338 ? -58.506 5.905 23.418 1.00 32.50 338 LEU A O 1
ATOM 2668 N N . ASN A 1 339 ? -57.816 4.851 25.299 1.00 34.38 339 ASN A N 1
ATOM 2669 C CA . ASN A 1 339 ? -59.033 4.285 25.891 1.00 34.38 339 ASN A CA 1
ATOM 2670 C C . ASN A 1 339 ? -58.660 2.969 26.571 1.00 34.38 339 ASN A C 1
ATOM 2672 O O . ASN A 1 339 ? -58.641 1.948 25.905 1.00 34.38 339 ASN A O 1
ATOM 2676 N N . PHE A 1 340 ? -58.364 2.989 27.872 1.00 32.88 340 PHE A N 1
ATOM 2677 C CA . PHE A 1 340 ? -58.688 1.873 28.773 1.00 32.88 340 PHE A CA 1
ATOM 2678 C C . PHE A 1 340 ? -58.511 2.306 30.234 1.00 32.88 340 PHE A C 1
ATOM 2680 O O . PHE A 1 340 ? -57.592 1.892 30.922 1.00 32.88 340 PHE A O 1
ATOM 2687 N N . LEU A 1 341 ? -59.407 3.179 30.699 1.00 32.84 341 LEU A N 1
ATOM 2688 C CA . LEU A 1 341 ? -59.773 3.294 32.113 1.00 32.84 341 LEU A CA 1
ATOM 2689 C C . LEU A 1 341 ? -61.238 3.739 32.180 1.00 32.84 341 LEU A C 1
ATOM 2691 O O . LEU A 1 341 ? -61.522 4.935 32.168 1.00 32.84 341 LEU A O 1
ATOM 2695 N N . LYS A 1 342 ? -62.149 2.757 32.175 1.00 33.84 342 LYS A N 1
ATOM 2696 C CA . LYS A 1 342 ? -63.500 2.785 32.768 1.00 33.84 342 LYS A CA 1
ATOM 2697 C C . LYS A 1 342 ? -64.207 1.449 32.500 1.00 33.84 342 LYS A C 1
ATOM 2699 O O . LYS A 1 342 ? -64.877 1.319 31.484 1.00 33.84 342 LYS A O 1
ATOM 2704 N N . THR A 1 343 ? -63.974 0.482 33.387 1.00 41.31 343 THR A N 1
ATOM 2705 C CA . THR A 1 343 ? -64.951 -0.303 34.182 1.00 41.31 343 THR A CA 1
ATOM 2706 C C . THR A 1 343 ? -64.195 -1.393 34.910 1.00 41.31 343 THR A C 1
ATOM 2708 O O . THR A 1 343 ? -63.470 -2.137 34.212 1.00 41.31 343 THR A O 1
#